Protein AF-A0A9D8F463-F1 (afdb_monomer)

Solvent-accessible surface area (backbone atoms only — not comparable to full-atom values): 15194 Å² total; per-residue (Å²): 138,81,82,79,79,76,77,74,50,69,65,60,55,49,52,53,49,49,67,51,46,53,58,54,49,51,51,51,51,52,53,53,54,51,53,50,53,50,53,50,51,52,48,52,52,50,50,52,51,50,32,52,51,50,45,52,51,53,54,53,51,53,51,50,53,53,49,61,57,68,55,59,48,21,64,39,65,73,70,62,41,38,66,63,49,36,52,42,49,50,54,43,55,75,69,44,93,60,51,70,33,58,65,48,46,34,37,37,35,60,46,90,90,64,86,73,66,56,69,88,72,65,89,61,87,72,59,50,62,60,86,44,54,43,41,28,36,59,36,76,94,74,42,37,72,41,86,44,82,82,53,80,88,46,52,66,51,47,58,52,50,23,64,46,72,70,66,78,79,70,86,81,73,90,73,88,84,74,97,71,88,79,85,67,85,71,72,56,66,46,71,53,99,46,100,43,37,38,33,30,68,13,50,28,81,44,83,58,96,56,102,64,82,63,48,54,36,64,62,33,33,32,36,42,30,45,30,69,63,45,44,52,70,45,53,51,43,54,47,44,48,60,51,74,64,56,65,87,69,74,76,72,81,88,86,131

Radius of gyration: 32.73 Å; Cα contacts (8 Å, |Δi|>4): 264; chains: 1; bounding box: 84×50×105 Å

pLDDT: mean 71.08, std 16.21, range [32.19, 92.94]

Foldseek 3Di:
DDDPPPPCDVVNVVVVVVVVVVVVVVVVVVVVVVVVVVVVVVVVVVLVVVLVVVLVVVLVVLVLVLCVLQADAPVCVVVVVLVVNLVSLVVCCVPRPCNQQWPWKKWKFFDPPFDQDFLVDDPDQPFAPLVRIWMWTQDNVVSHTDTDDDDPVCPVVSVVQSSCQRPDPPPPDDPPDDPDDPPDPQQPFDCPPPVFKTKGFRWYWADDPDPDDTGIGGRTIMITGTDPCCCVVPSVVVSCCVSPVPPVPPPPDDDD

Mean predicted aligned error: 14.47 Å

Sequence (256 aa):
MTLGKRRVSAVTILVGLVMLLVPALAWMQYQWLGQLSTAERERMQRTLRTAAAQFATEFDSELSRTLVSLQIDGQMLRDQNWTGYAQRYSAWANSASEPRLVRDVWVVDTLPGTTLPDLAHVERPAAIPVDRLRLRRWNAPAMAFEDAAWPEDLLQLRGSLAGRFIGFQVDAGRRQGDRASSVRETSMTIATGDDTTMVSPVTLFEPESHPGPPKITVLGYTLVRLDPAVMRDTILAALSLRHFHGDDTESAYRVA

Structure (mmCIF, N/CA/C/O backbone):
data_AF-A0A9D8F463-F1
#
_entry.id   AF-A0A9D8F463-F1
#
loop_
_atom_site.group_PDB
_atom_site.id
_atom_site.type_symbol
_atom_site.label_atom_id
_atom_site.label_alt_id
_atom_site.label_comp_id
_atom_site.label_asym_id
_atom_site.label_entity_id
_atom_site.label_seq_id
_atom_site.pdbx_PDB_ins_code
_atom_site.Cartn_x
_atom_site.Cartn_y
_atom_site.Cartn_z
_atom_site.occupancy
_atom_site.B_iso_or_equiv
_atom_site.auth_seq_id
_atom_site.auth_comp_id
_atom_site.auth_asym_id
_atom_site.auth_atom_id
_atom_site.pdbx_PDB_model_num
ATOM 1 N N . MET A 1 1 ? -53.182 31.889 81.274 1.00 38.78 1 MET A N 1
ATOM 2 C CA . MET A 1 1 ? -53.120 31.180 79.976 1.00 38.78 1 MET A CA 1
ATOM 3 C C . MET A 1 1 ? -51.884 30.297 79.968 1.00 38.78 1 MET A C 1
ATOM 5 O O . MET A 1 1 ? -50.793 30.759 79.668 1.00 38.78 1 MET A O 1
ATOM 9 N N . THR A 1 2 ? -52.031 29.054 80.415 1.00 38.47 2 THR A N 1
ATOM 10 C CA . THR A 1 2 ? -50.955 28.060 80.438 1.00 38.47 2 THR A CA 1
ATOM 11 C C . THR A 1 2 ? -50.857 27.431 79.050 1.00 38.47 2 THR A C 1
ATOM 13 O O . THR A 1 2 ? -51.779 26.754 78.600 1.00 38.47 2 THR A O 1
ATOM 16 N N . LEU A 1 3 ? -49.764 27.697 78.329 1.00 48.34 3 LEU A N 1
ATOM 17 C CA . LEU A 1 3 ? -49.492 27.030 77.057 1.00 48.34 3 LEU A CA 1
ATOM 18 C C . LEU A 1 3 ? -49.329 25.527 77.321 1.00 48.34 3 LEU A C 1
ATOM 20 O O . LEU A 1 3 ? -48.349 25.087 77.924 1.00 48.34 3 LEU A O 1
ATOM 24 N N . GLY A 1 4 ? -50.314 24.743 76.880 1.00 44.25 4 GLY A N 1
ATOM 25 C CA . GLY A 1 4 ? -50.289 23.289 76.928 1.00 44.25 4 GLY A CA 1
ATOM 26 C C . GLY A 1 4 ? -49.104 22.762 76.130 1.00 44.25 4 GLY A C 1
ATOM 27 O O . GLY A 1 4 ? -49.089 22.818 74.901 1.00 44.25 4 GLY A O 1
ATOM 28 N N . LYS A 1 5 ? -48.097 22.246 76.839 1.00 52.28 5 LYS A N 1
ATOM 29 C CA . LYS A 1 5 ? -46.936 21.562 76.267 1.00 52.28 5 LYS A CA 1
ATOM 30 C C . LYS A 1 5 ? -47.440 20.262 75.636 1.00 52.28 5 LYS A C 1
ATOM 32 O O . LYS A 1 5 ? -47.529 19.229 76.297 1.00 52.28 5 LYS A O 1
ATOM 37 N N . ARG A 1 6 ? -47.864 20.342 74.370 1.00 54.41 6 ARG A N 1
ATOM 38 C CA . ARG A 1 6 ? -48.286 19.205 73.547 1.00 54.41 6 ARG A CA 1
ATOM 39 C C . ARG A 1 6 ? -47.102 18.237 73.538 1.00 54.41 6 ARG A C 1
ATOM 41 O O . ARG A 1 6 ? -46.081 18.527 72.921 1.00 54.41 6 ARG A O 1
ATOM 48 N N . ARG A 1 7 ? -47.182 17.151 74.313 1.00 50.75 7 ARG A N 1
ATOM 49 C CA . ARG A 1 7 ? -46.154 16.106 74.335 1.00 50.75 7 ARG A CA 1
ATOM 50 C C . ARG A 1 7 ? -46.219 15.412 72.983 1.00 50.75 7 ARG A C 1
ATOM 52 O O . ARG A 1 7 ? -46.998 14.484 72.797 1.00 50.75 7 ARG A O 1
ATOM 59 N N . VAL A 1 8 ? -45.483 15.947 72.014 1.00 57.09 8 VAL A N 1
ATOM 60 C CA . VAL A 1 8 ? -45.299 15.306 70.716 1.00 57.09 8 VAL A CA 1
ATOM 61 C C . VAL A 1 8 ? -44.671 13.953 71.022 1.00 57.09 8 VAL A C 1
ATOM 63 O O . VAL A 1 8 ? -43.592 13.887 71.611 1.00 57.09 8 VAL A O 1
ATOM 66 N N . SER A 1 9 ? -45.412 12.880 70.752 1.00 62.22 9 SER A N 1
ATOM 67 C CA . SER A 1 9 ? -44.961 11.526 71.053 1.00 62.22 9 SER A CA 1
ATOM 68 C C . SER A 1 9 ? -43.685 11.261 70.260 1.00 62.22 9 SER A C 1
ATOM 70 O O . SER A 1 9 ? -43.606 11.610 69.082 1.00 62.22 9 SER A O 1
ATOM 72 N N . ALA A 1 10 ? -42.682 10.648 70.890 1.00 65.25 10 ALA A N 1
ATOM 73 C CA . ALA A 1 10 ? -41.424 10.288 70.234 1.00 65.25 10 ALA A CA 1
ATOM 74 C C . ALA A 1 10 ? -41.664 9.482 68.943 1.00 65.25 10 ALA A C 1
ATOM 76 O O . ALA A 1 10 ? -40.918 9.616 67.979 1.00 65.25 10 ALA A O 1
ATOM 77 N N . VAL A 1 11 ? -42.771 8.734 68.891 1.00 69.75 11 VAL A N 1
ATOM 78 C CA . VAL A 1 11 ? -43.242 8.009 67.705 1.00 69.75 11 VAL A CA 1
ATOM 79 C C . VAL A 1 11 ? -43.597 8.955 66.554 1.00 69.75 11 VAL A C 1
ATOM 81 O O . VAL A 1 11 ? -43.256 8.678 65.414 1.00 69.75 11 VAL A O 1
ATOM 84 N N . THR A 1 12 ? -44.237 10.096 66.819 1.00 75.19 12 THR A N 1
ATOM 85 C CA . THR A 1 12 ? -44.609 11.068 65.776 1.00 75.19 12 THR A CA 1
ATOM 86 C C . THR A 1 12 ? -43.383 11.789 65.213 1.00 75.19 12 THR A C 1
ATOM 88 O O . THR A 1 12 ? -43.328 12.062 64.018 1.00 75.19 12 THR A O 1
ATOM 91 N N . ILE A 1 13 ? -42.379 12.045 66.059 1.00 77.56 13 ILE A N 1
ATOM 92 C CA . ILE A 1 13 ? -41.079 12.593 65.637 1.00 77.56 13 ILE A CA 1
ATOM 93 C C . ILE A 1 13 ? -40.315 11.557 64.807 1.00 77.56 13 ILE A C 1
ATOM 95 O O . ILE A 1 13 ? -39.780 11.899 63.758 1.00 77.56 13 ILE A O 1
ATOM 99 N N . LEU A 1 14 ? -40.317 10.290 65.233 1.00 72.19 14 LEU A N 1
ATOM 100 C CA . LEU A 1 14 ? -39.688 9.187 64.508 1.00 72.19 14 LEU A CA 1
ATOM 101 C C . LEU A 1 14 ? -40.325 8.988 63.128 1.00 72.19 14 LEU A C 1
ATOM 103 O O . LEU A 1 14 ? -39.610 8.890 62.139 1.00 72.19 14 LEU A O 1
ATOM 107 N N . VAL A 1 15 ? -41.658 8.981 63.045 1.00 79.19 15 VAL A N 1
ATOM 108 C CA . VAL A 1 15 ? -42.383 8.854 61.773 1.00 79.19 15 VAL A CA 1
ATOM 109 C C . VAL A 1 15 ? -42.079 10.039 60.861 1.00 79.19 15 VAL A C 1
ATOM 111 O O . VAL A 1 15 ? -41.769 9.825 59.695 1.00 79.19 15 VAL A O 1
ATOM 114 N N . GLY A 1 16 ? -42.090 11.270 61.382 1.00 80.25 16 GLY A N 1
ATOM 115 C CA . GLY A 1 16 ? -41.714 12.453 60.604 1.00 80.25 16 GLY A CA 1
ATOM 116 C C . GLY A 1 16 ? -40.267 12.401 60.104 1.00 80.25 16 GLY A C 1
ATOM 117 O O . GLY A 1 16 ? -40.003 12.727 58.949 1.00 80.25 16 GLY A O 1
ATOM 118 N N . LEU A 1 17 ? -39.340 11.926 60.942 1.00 73.75 17 LEU A N 1
ATOM 119 C CA . LEU A 1 17 ? -37.935 11.751 60.581 1.00 73.75 17 LEU A CA 1
ATOM 120 C C . LEU A 1 17 ? -37.766 10.687 59.493 1.00 73.75 17 LEU A C 1
ATOM 122 O O . LEU A 1 17 ? -37.088 10.942 58.507 1.00 73.75 17 LEU A O 1
ATOM 126 N N . VAL A 1 18 ? -38.410 9.526 59.631 1.00 77.44 18 VAL A N 1
ATOM 127 C CA . VAL A 1 18 ? -38.374 8.445 58.631 1.00 77.44 18 VAL A CA 1
ATOM 128 C C . VAL A 1 18 ? -38.995 8.902 57.311 1.00 77.44 18 VAL A C 1
ATOM 130 O O . VAL A 1 18 ? -38.431 8.657 56.248 1.00 77.44 18 VAL A O 1
ATOM 133 N N . MET A 1 19 ? -40.116 9.622 57.370 1.00 82.44 19 MET A N 1
ATOM 134 C CA . MET A 1 19 ? -40.815 10.140 56.192 1.00 82.44 19 MET A CA 1
ATOM 135 C C . MET A 1 19 ? -40.003 11.211 55.449 1.00 82.44 19 MET A C 1
ATOM 137 O O . MET A 1 19 ? -40.186 11.382 54.248 1.00 82.44 19 MET A O 1
ATOM 141 N N . LEU A 1 20 ? -39.072 11.882 56.135 1.00 83.25 20 LEU A N 1
ATOM 142 C CA . LEU A 1 20 ? -38.069 12.763 55.531 1.00 83.25 20 LEU A CA 1
ATOM 143 C C . LEU A 1 20 ? -36.848 11.980 55.009 1.00 83.25 20 LEU A C 1
ATOM 145 O O . LEU A 1 20 ? -36.314 12.287 53.944 1.00 83.25 20 LEU A O 1
ATOM 149 N N . LEU A 1 21 ? -36.406 10.960 55.750 1.00 79.69 21 LEU A N 1
ATOM 150 C CA . LEU A 1 21 ? -35.193 10.198 55.453 1.00 79.69 21 LEU A CA 1
ATOM 151 C C . LEU A 1 21 ? -35.335 9.350 54.182 1.00 79.69 21 LEU A C 1
ATOM 153 O O . LEU A 1 21 ? -34.403 9.275 53.388 1.00 79.69 21 LEU A O 1
ATOM 157 N N . VAL A 1 22 ? -36.506 8.745 53.965 1.00 84.25 22 VAL A N 1
ATOM 158 C CA . VAL A 1 22 ? -36.793 7.905 52.790 1.00 84.25 22 VAL A CA 1
ATOM 159 C C . VAL A 1 22 ? -36.635 8.670 51.463 1.00 84.25 22 VAL A C 1
ATOM 161 O O . VAL A 1 22 ? -35.858 8.218 50.622 1.00 84.25 22 VAL A O 1
ATOM 164 N N . PRO A 1 23 ? -37.295 9.824 51.238 1.00 84.88 23 PRO A N 1
ATOM 165 C CA . PRO A 1 23 ? -37.119 10.584 50.002 1.00 84.88 23 PRO A CA 1
ATOM 166 C C . PRO A 1 23 ? -35.715 11.185 49.863 1.00 84.88 23 PRO A C 1
ATOM 168 O O . PRO A 1 23 ? -35.212 11.271 48.745 1.00 84.88 23 PRO A O 1
ATOM 171 N N . ALA A 1 24 ? -35.045 11.540 50.967 1.00 79.00 24 ALA A N 1
ATOM 172 C CA . ALA A 1 24 ? -33.649 11.981 50.927 1.00 79.00 24 ALA A CA 1
ATOM 173 C C . ALA A 1 24 ? -32.708 10.862 50.440 1.00 79.00 24 ALA A C 1
ATOM 175 O O . ALA A 1 24 ? -31.852 11.101 49.585 1.00 79.00 24 ALA A O 1
ATOM 176 N N . LEU A 1 25 ? -32.909 9.627 50.919 1.00 77.19 25 LEU A N 1
ATOM 177 C CA . LEU A 1 25 ? -32.186 8.455 50.421 1.00 77.19 25 LEU A CA 1
ATOM 178 C C . LEU A 1 25 ? -32.505 8.170 48.952 1.00 77.19 25 LEU A C 1
ATOM 180 O O . LEU A 1 25 ? -31.583 7.937 48.175 1.00 77.19 25 LEU A O 1
ATOM 184 N N . ALA A 1 26 ? -33.778 8.214 48.556 1.00 78.94 26 ALA A N 1
ATOM 185 C CA . ALA A 1 26 ? -34.186 7.980 47.171 1.00 78.94 26 ALA A CA 1
ATOM 186 C C . ALA A 1 26 ? -33.559 9.003 46.208 1.00 78.94 26 ALA A C 1
ATOM 188 O O . ALA A 1 26 ? -33.090 8.641 45.130 1.00 78.94 26 ALA A O 1
ATOM 189 N N . TRP A 1 27 ? -33.483 10.273 46.617 1.00 80.81 27 TRP A N 1
ATOM 190 C CA . TRP A 1 27 ? -32.826 11.328 45.846 1.00 80.81 27 TRP A CA 1
ATOM 191 C C . TRP A 1 27 ? -31.322 11.087 45.693 1.00 80.81 27 TRP A C 1
ATOM 193 O O . TRP A 1 27 ? -30.775 11.223 44.596 1.00 80.81 27 TRP A O 1
ATOM 203 N N . MET A 1 28 ? -30.651 10.693 46.780 1.00 72.94 28 MET A N 1
ATOM 204 C CA . MET A 1 28 ? -29.231 10.352 46.743 1.00 72.94 28 MET A CA 1
ATOM 205 C C . MET A 1 28 ? -28.992 9.146 45.828 1.00 72.94 28 MET A C 1
ATOM 207 O O . MET A 1 28 ? -28.142 9.210 44.947 1.00 72.94 28 MET A O 1
ATOM 211 N N . GLN A 1 29 ? -29.796 8.090 45.952 1.00 74.31 29 GLN A N 1
ATOM 212 C CA . GLN A 1 29 ? -29.717 6.922 45.073 1.00 74.31 29 GLN A CA 1
ATOM 213 C C . GLN A 1 29 ? -29.926 7.293 43.595 1.00 74.31 29 GLN A C 1
ATOM 215 O O . GLN A 1 29 ? -29.182 6.814 42.743 1.00 74.31 29 GLN A O 1
ATOM 220 N N . TYR A 1 30 ? -30.867 8.190 43.286 1.00 76.00 30 TYR A N 1
ATOM 221 C CA . TYR A 1 30 ? -31.134 8.647 41.917 1.00 76.00 30 TYR A CA 1
ATOM 222 C C . TYR A 1 30 ? -29.953 9.420 41.303 1.00 76.00 30 TYR A C 1
ATOM 224 O O . TYR A 1 30 ? -29.576 9.177 40.156 1.00 76.00 30 TYR A O 1
ATOM 232 N N . GLN A 1 31 ? -29.325 10.312 42.075 1.00 73.56 31 GLN A N 1
ATOM 233 C CA . GLN A 1 31 ? -28.135 11.058 41.642 1.00 73.56 31 GLN A CA 1
ATOM 234 C C . GLN A 1 31 ? -26.930 10.136 41.416 1.00 73.56 31 GLN A C 1
ATOM 236 O O . GLN A 1 31 ? -26.243 10.260 40.402 1.00 73.56 31 GLN A O 1
ATOM 241 N N . TRP A 1 32 ? -26.704 9.178 42.319 1.00 66.38 32 TRP A N 1
ATOM 242 C CA . TRP A 1 32 ? -25.611 8.210 42.200 1.00 66.38 32 TRP A CA 1
ATOM 243 C C . TRP A 1 32 ? -25.794 7.272 41.000 1.00 66.38 32 TRP A C 1
ATOM 245 O O . TRP A 1 32 ? -24.836 7.022 40.272 1.00 66.38 32 TRP A O 1
ATOM 255 N N . LEU A 1 33 ? -27.021 6.810 40.734 1.00 69.75 33 LEU A N 1
ATOM 256 C CA . LEU A 1 33 ? -27.317 5.950 39.583 1.00 69.75 33 LEU A CA 1
ATOM 257 C C . LEU A 1 33 ? -27.150 6.696 38.247 1.00 69.75 33 LEU A C 1
ATOM 259 O O . LEU A 1 33 ? -26.631 6.137 37.280 1.00 69.75 33 LEU A O 1
ATOM 263 N N . GLY A 1 34 ? -27.536 7.976 38.206 1.00 70.81 34 GLY A N 1
ATOM 264 C CA . GLY A 1 34 ? -27.329 8.842 37.044 1.00 70.81 34 GLY A CA 1
ATOM 265 C C . GLY A 1 34 ? -25.848 9.088 36.746 1.00 70.81 34 GLY A C 1
ATOM 266 O O . GLY A 1 34 ? -25.415 8.889 35.611 1.00 70.81 34 GLY A O 1
ATOM 267 N N . GLN A 1 35 ? -25.063 9.451 37.767 1.00 66.50 35 GLN A N 1
ATOM 268 C CA . GLN A 1 35 ? -23.621 9.701 37.637 1.00 66.50 35 GLN A CA 1
ATOM 269 C C . GLN A 1 35 ? -22.842 8.437 37.248 1.00 66.50 35 GLN A C 1
ATOM 271 O O . GLN A 1 35 ? -21.942 8.501 36.406 1.00 66.50 35 GLN A O 1
ATOM 276 N N . LEU A 1 36 ? -23.222 7.278 37.798 1.00 69.19 36 LEU A 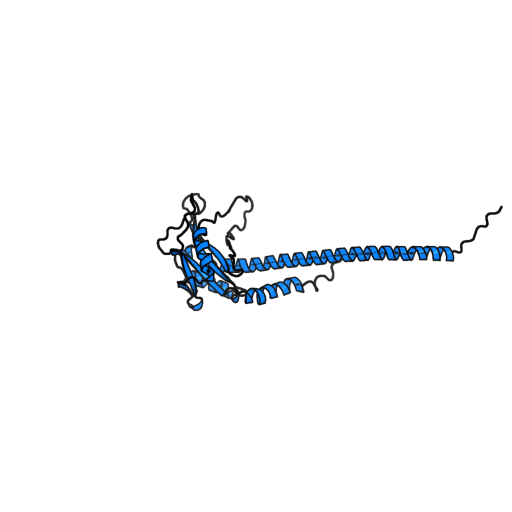N 1
ATOM 277 C CA . LEU A 1 36 ? -22.628 5.991 37.439 1.00 69.19 36 LEU A CA 1
ATOM 278 C C . LEU A 1 36 ? -22.942 5.618 35.983 1.00 69.19 36 LEU A C 1
ATOM 280 O O . LEU A 1 36 ? -22.046 5.207 35.254 1.00 69.19 36 LEU A O 1
ATOM 284 N N . SER A 1 37 ? -24.178 5.836 35.516 1.00 60.12 37 SER A N 1
ATOM 285 C CA . SER A 1 37 ? -24.536 5.568 34.118 1.00 60.12 37 SER A CA 1
ATOM 286 C C . SER A 1 37 ? -23.786 6.464 33.130 1.00 60.12 37 SER A C 1
ATOM 288 O O . SER A 1 37 ? -23.459 5.998 32.038 1.00 60.12 37 SER A O 1
ATOM 290 N N . THR A 1 38 ? -23.545 7.736 33.458 1.00 65.19 38 THR A N 1
ATOM 291 C CA . THR A 1 38 ? -22.779 8.637 32.583 1.00 65.19 38 THR A CA 1
ATOM 292 C C . THR A 1 38 ? -21.298 8.287 32.576 1.00 65.19 38 THR A C 1
ATOM 294 O O . THR A 1 38 ? -20.707 8.219 31.501 1.00 65.19 38 THR A O 1
ATOM 297 N N . ALA A 1 39 ? -20.717 7.986 33.742 1.00 66.38 39 ALA A N 1
ATOM 298 C CA . ALA A 1 39 ? -19.317 7.585 33.854 1.00 66.38 39 ALA A CA 1
ATOM 299 C C . ALA A 1 39 ? -19.044 6.257 33.133 1.00 66.38 39 ALA A C 1
ATOM 301 O O . ALA A 1 39 ? -18.045 6.138 32.427 1.00 66.38 39 ALA A O 1
ATOM 302 N N . GLU A 1 40 ? -19.957 5.289 33.236 1.00 69.00 40 GLU A N 1
ATOM 303 C CA . GLU A 1 40 ? -19.823 3.995 32.566 1.00 69.00 40 GLU A CA 1
ATOM 304 C C . GLU A 1 40 ? -19.984 4.123 31.045 1.00 69.00 40 GLU A C 1
ATOM 306 O O . GLU A 1 40 ? -19.210 3.547 30.284 1.00 69.00 40 GLU A O 1
ATOM 311 N N . ARG A 1 41 ? -20.924 4.957 30.573 1.00 67.81 41 ARG A N 1
ATOM 312 C CA . ARG A 1 41 ? -21.047 5.275 29.139 1.00 67.81 41 ARG A CA 1
ATOM 313 C C . ARG A 1 41 ? -19.800 5.964 28.600 1.00 67.81 41 ARG A C 1
ATOM 315 O O . ARG A 1 41 ? -19.329 5.601 27.525 1.00 67.81 41 ARG A O 1
ATOM 322 N N . GLU A 1 42 ? -19.259 6.943 29.322 1.00 74.62 42 GLU A N 1
ATOM 323 C CA . GLU A 1 42 ? -18.010 7.599 28.933 1.00 74.62 42 GLU A CA 1
ATOM 324 C C . GLU A 1 42 ? -16.834 6.623 28.926 1.00 74.62 42 GLU A C 1
ATOM 326 O O . GLU A 1 42 ? -16.018 6.668 28.005 1.00 74.62 42 GLU A O 1
ATOM 331 N N . ARG A 1 43 ? -16.754 5.720 29.910 1.00 69.56 43 ARG A N 1
ATOM 332 C CA . ARG A 1 43 ? -15.732 4.672 29.970 1.00 69.56 43 ARG A CA 1
ATOM 333 C C . ARG A 1 43 ? -15.839 3.735 28.772 1.00 69.56 43 ARG A C 1
ATOM 335 O O . ARG A 1 43 ? -14.853 3.599 28.059 1.00 69.56 43 ARG A O 1
ATOM 342 N N . MET A 1 44 ? -17.025 3.192 28.483 1.00 71.94 44 MET A N 1
ATOM 343 C CA . MET A 1 44 ? -17.258 2.355 27.298 1.00 71.94 44 MET A CA 1
ATOM 344 C C . MET A 1 44 ? -16.884 3.085 26.006 1.00 71.94 44 MET A C 1
ATOM 346 O O . MET A 1 44 ? -16.188 2.533 25.162 1.00 71.94 44 MET A O 1
ATOM 350 N N . GLN A 1 45 ? -17.292 4.348 25.849 1.00 73.56 45 GLN A N 1
ATOM 351 C CA . GLN A 1 45 ? -16.944 5.133 24.662 1.00 73.56 45 GLN A CA 1
ATOM 352 C C . GLN A 1 45 ? -15.436 5.358 24.530 1.00 73.56 45 GLN A C 1
ATOM 354 O O . GLN A 1 45 ? -14.908 5.297 23.420 1.00 73.56 45 GLN A O 1
ATOM 359 N N . ARG A 1 46 ? -14.736 5.634 25.636 1.00 74.75 46 ARG A N 1
ATOM 360 C CA . ARG A 1 46 ? -13.275 5.791 25.639 1.00 74.75 46 ARG A CA 1
ATOM 361 C C . ARG A 1 46 ? -12.589 4.475 25.296 1.00 74.75 46 ARG A C 1
ATOM 363 O O . ARG A 1 46 ? -11.714 4.487 24.441 1.00 74.75 46 ARG A O 1
ATOM 370 N N . THR A 1 47 ? -13.019 3.364 25.887 1.00 75.56 47 THR A N 1
ATOM 371 C CA . THR A 1 47 ? -12.507 2.024 25.576 1.00 75.56 47 THR A CA 1
ATOM 372 C C . THR A 1 47 ? -12.700 1.688 24.099 1.00 75.56 47 THR A C 1
ATOM 374 O O . THR A 1 47 ? -11.726 1.382 23.420 1.00 75.56 47 THR A O 1
ATOM 377 N N . LEU A 1 48 ? -13.909 1.870 23.555 1.00 77.00 48 LEU A N 1
ATOM 378 C CA . LEU A 1 48 ? -14.192 1.624 22.136 1.00 77.00 48 LEU A CA 1
ATOM 379 C C . LEU A 1 48 ? -13.350 2.501 21.203 1.00 77.00 48 LEU A C 1
ATOM 381 O O . LEU A 1 48 ? -12.854 2.019 20.189 1.00 77.00 48 LEU A O 1
ATOM 385 N N . ARG A 1 49 ? -13.170 3.788 21.531 1.00 72.69 49 ARG A N 1
ATOM 386 C CA . ARG A 1 49 ? -12.311 4.688 20.743 1.00 72.69 49 ARG A CA 1
ATOM 387 C C . ARG A 1 49 ? -10.850 4.252 20.782 1.00 72.69 49 ARG A C 1
ATOM 389 O O . ARG A 1 49 ? -10.193 4.287 19.747 1.00 72.69 49 ARG A O 1
ATOM 396 N N . THR A 1 50 ? -10.357 3.846 21.948 1.00 75.12 50 THR A N 1
ATOM 397 C CA . THR A 1 50 ? -8.989 3.341 22.110 1.00 75.12 50 THR A CA 1
ATOM 398 C C . THR A 1 50 ? -8.789 2.053 21.317 1.00 75.12 50 THR A C 1
ATOM 400 O O . THR A 1 50 ? -7.845 1.982 20.536 1.00 75.12 50 THR A O 1
ATOM 403 N N . ALA A 1 51 ? -9.703 1.088 21.437 1.00 72.31 51 ALA A N 1
ATOM 404 C CA . ALA A 1 51 ? -9.672 -0.160 20.678 1.00 72.31 51 ALA A CA 1
ATOM 405 C C . ALA A 1 51 ? -9.709 0.093 19.162 1.00 72.31 51 ALA A C 1
ATOM 407 O O . ALA A 1 51 ? -8.902 -0.456 18.419 1.00 72.31 51 ALA A O 1
ATOM 408 N N . ALA A 1 52 ? -10.572 1.000 18.692 1.00 70.56 52 ALA A N 1
ATOM 409 C CA . ALA A 1 52 ? -10.634 1.374 17.279 1.00 70.56 52 ALA A CA 1
ATOM 410 C C . ALA A 1 52 ? -9.341 2.048 16.777 1.00 70.56 52 ALA A C 1
ATOM 412 O O . ALA A 1 52 ? -8.904 1.790 15.655 1.00 70.56 52 ALA A O 1
ATOM 413 N N . ALA A 1 53 ? -8.710 2.897 17.593 1.00 70.88 53 ALA A N 1
ATOM 414 C CA . ALA A 1 53 ? -7.444 3.539 17.240 1.00 70.88 53 ALA A CA 1
ATOM 415 C C . ALA A 1 53 ? -6.280 2.533 17.189 1.00 70.88 53 ALA A C 1
ATOM 417 O O . ALA A 1 53 ? -5.460 2.584 16.270 1.00 70.88 53 ALA A O 1
ATOM 418 N N . GLN A 1 54 ? -6.223 1.603 18.146 1.00 72.19 54 GLN A N 1
ATOM 419 C CA . GLN A 1 54 ? -5.230 0.526 18.168 1.00 72.19 54 GLN A CA 1
ATOM 420 C C . GLN A 1 54 ? -5.408 -0.413 16.973 1.00 72.19 54 GLN A C 1
ATOM 422 O O . GLN A 1 54 ? -4.438 -0.680 16.269 1.00 72.19 54 GLN A O 1
ATOM 427 N N . PHE A 1 55 ? -6.650 -0.804 16.681 1.00 73.38 55 PHE A N 1
ATOM 428 C CA . PHE A 1 55 ? -7.017 -1.558 15.485 1.00 73.38 55 PHE A CA 1
ATOM 429 C C . PHE A 1 55 ? -6.498 -0.893 14.203 1.00 73.38 55 PHE A C 1
ATOM 431 O O . PHE A 1 55 ? -5.821 -1.536 13.403 1.00 73.38 55 PHE A O 1
ATOM 438 N N . ALA A 1 56 ? -6.772 0.405 14.021 1.00 66.75 56 ALA A N 1
ATOM 439 C CA . ALA A 1 56 ? -6.345 1.140 12.831 1.00 66.75 56 ALA A CA 1
ATOM 440 C C . ALA A 1 56 ? -4.815 1.209 12.711 1.00 66.75 56 ALA A C 1
ATOM 442 O O . ALA A 1 56 ? -4.276 1.085 11.616 1.00 66.75 56 ALA A O 1
ATOM 443 N N . THR A 1 57 ? -4.123 1.366 13.840 1.00 72.56 57 THR A N 1
ATOM 444 C CA . THR A 1 57 ? -2.656 1.445 13.887 1.00 72.56 57 THR A CA 1
ATOM 445 C C . THR A 1 57 ? -2.006 0.103 13.551 1.00 72.56 57 THR A C 1
ATOM 447 O O . THR A 1 57 ? -1.048 0.058 12.783 1.00 72.56 57 THR A O 1
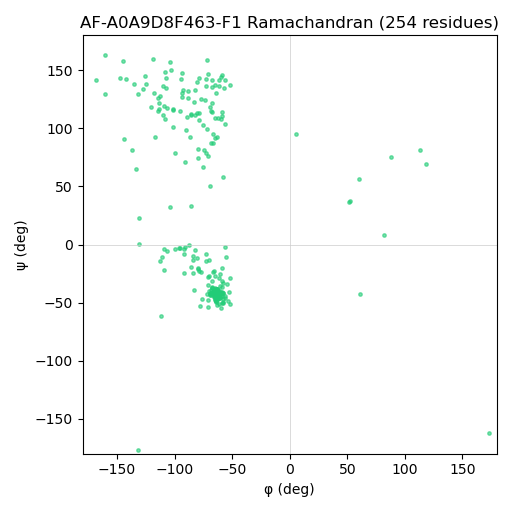ATOM 450 N N . GLU A 1 58 ? -2.522 -1.002 14.098 1.00 74.94 58 GLU A N 1
ATOM 451 C CA . GLU A 1 58 ? -2.002 -2.346 13.815 1.00 74.94 58 GLU A CA 1
ATOM 452 C C . GLU A 1 58 ? -2.218 -2.707 12.341 1.00 74.94 58 GLU A C 1
ATOM 454 O O . GLU A 1 58 ? -1.266 -3.116 11.674 1.00 74.94 58 GLU A O 1
ATOM 459 N N . PHE A 1 59 ? -3.415 -2.438 11.808 1.00 72.94 59 PHE A N 1
ATOM 460 C CA . PHE A 1 59 ? -3.731 -2.636 10.393 1.00 72.94 59 PHE A CA 1
ATOM 461 C C . PHE A 1 59 ? -2.800 -1.844 9.462 1.00 72.94 59 PHE A C 1
ATOM 463 O O . PHE A 1 59 ? -2.212 -2.410 8.539 1.00 72.94 59 PHE A O 1
ATOM 470 N N . ASP A 1 60 ? -2.616 -0.547 9.725 1.00 69.19 60 ASP A N 1
ATOM 471 C CA . ASP A 1 60 ? -1.739 0.314 8.924 1.00 69.19 60 ASP A CA 1
ATOM 472 C C . ASP A 1 60 ? -0.273 -0.147 8.981 1.00 69.19 60 ASP A C 1
ATOM 474 O O . ASP A 1 60 ? 0.426 -0.171 7.965 1.00 69.19 60 ASP A O 1
ATOM 478 N N . SER A 1 61 ? 0.184 -0.606 10.151 1.00 72.81 61 SER A N 1
ATOM 479 C CA . SER A 1 61 ? 1.541 -1.133 10.325 1.00 72.81 61 SER A CA 1
ATOM 480 C C . SER A 1 61 ? 1.777 -2.445 9.566 1.00 72.81 61 SER A C 1
ATOM 482 O O . SER A 1 61 ? 2.857 -2.648 9.001 1.00 72.81 61 SER A O 1
ATOM 484 N N . GLU A 1 62 ? 0.773 -3.326 9.512 1.00 76.19 62 GLU A N 1
ATOM 485 C CA . GLU A 1 62 ? 0.843 -4.602 8.796 1.00 76.19 62 GLU A CA 1
ATOM 486 C C . GLU A 1 62 ? 0.879 -4.381 7.278 1.00 76.19 62 GLU A C 1
ATOM 488 O O . GLU A 1 62 ? 1.714 -4.966 6.572 1.00 76.19 62 GLU A O 1
ATOM 493 N N . LEU A 1 63 ? 0.045 -3.461 6.785 1.00 73.31 63 LEU A N 1
ATOM 494 C CA . LEU A 1 63 ? 0.053 -3.039 5.387 1.00 73.31 63 LEU A CA 1
ATOM 495 C C . LEU A 1 63 ? 1.370 -2.366 5.002 1.00 73.31 63 LEU A C 1
ATOM 497 O O . LEU A 1 63 ? 1.979 -2.736 3.997 1.00 73.31 63 LEU A O 1
ATOM 501 N N . SER A 1 64 ? 1.845 -1.428 5.822 1.00 72.50 64 SER A N 1
ATOM 502 C CA . SER A 1 64 ? 3.098 -0.709 5.581 1.00 72.50 64 SER A CA 1
ATOM 503 C C . SER A 1 64 ? 4.291 -1.660 5.530 1.00 72.50 64 SER A C 1
ATOM 505 O O . SER A 1 64 ? 5.098 -1.596 4.603 1.00 72.50 64 SER A O 1
ATOM 507 N N . ARG A 1 65 ? 4.378 -2.611 6.470 1.00 77.56 65 ARG A N 1
ATOM 508 C CA . ARG A 1 65 ? 5.434 -3.634 6.482 1.00 77.56 65 ARG A CA 1
ATOM 509 C C . ARG A 1 65 ? 5.404 -4.493 5.221 1.00 77.56 65 ARG A C 1
ATOM 511 O O . ARG A 1 65 ? 6.454 -4.735 4.621 1.00 77.56 65 ARG A O 1
ATOM 518 N N . THR A 1 66 ? 4.213 -4.939 4.824 1.00 77.50 66 THR A N 1
ATOM 519 C CA . THR A 1 66 ? 4.020 -5.720 3.598 1.00 77.50 66 THR A CA 1
ATOM 520 C C . THR A 1 66 ? 4.502 -4.920 2.393 1.00 77.50 66 THR A C 1
ATOM 522 O O . THR A 1 66 ? 5.365 -5.384 1.650 1.00 77.50 66 THR A O 1
ATOM 525 N N . LEU A 1 67 ? 4.062 -3.673 2.249 1.00 72.38 67 LEU A N 1
ATOM 526 C CA . LEU A 1 67 ? 4.443 -2.838 1.118 1.00 72.38 67 LEU A CA 1
ATOM 527 C C . LEU A 1 67 ? 5.954 -2.576 1.043 1.00 72.38 67 LEU A C 1
ATOM 529 O O . LEU A 1 67 ? 6.539 -2.732 -0.028 1.00 72.38 67 LEU A O 1
ATOM 533 N N . VAL A 1 68 ? 6.596 -2.242 2.168 1.00 76.88 68 VAL A N 1
ATOM 534 C CA . VAL A 1 68 ? 8.054 -2.024 2.240 1.00 76.88 68 VAL A CA 1
ATOM 535 C C . VAL A 1 68 ? 8.813 -3.268 1.777 1.00 76.88 68 VAL A C 1
ATOM 537 O O . VAL A 1 68 ? 9.789 -3.168 1.035 1.00 76.88 68 VAL A O 1
ATOM 540 N N . SER A 1 69 ? 8.359 -4.455 2.184 1.00 77.94 69 SER A N 1
ATOM 541 C CA . SER A 1 69 ? 9.027 -5.709 1.827 1.00 77.94 69 SER A CA 1
ATOM 542 C C . SER A 1 69 ? 8.874 -6.094 0.350 1.00 77.94 69 SER A C 1
ATOM 544 O O . SER A 1 69 ? 9.777 -6.718 -0.208 1.00 77.94 69 SER A O 1
ATOM 546 N N . LEU A 1 70 ? 7.782 -5.681 -0.303 1.00 82.69 70 LEU A N 1
ATOM 547 C CA . LEU A 1 70 ? 7.545 -5.911 -1.732 1.00 82.69 70 LEU A CA 1
ATOM 548 C C . LEU A 1 70 ? 8.042 -4.781 -2.642 1.00 82.69 70 LEU A C 1
ATOM 550 O O . LEU A 1 70 ? 8.027 -4.947 -3.865 1.00 82.69 70 LEU A O 1
ATOM 554 N N . GLN A 1 71 ? 8.483 -3.654 -2.079 1.00 80.12 71 GLN A N 1
ATOM 555 C CA . GLN A 1 71 ? 8.980 -2.521 -2.851 1.00 80.12 71 GLN A CA 1
ATOM 556 C C . GLN A 1 71 ? 10.266 -2.884 -3.606 1.00 80.12 71 GLN A C 1
ATOM 558 O O . GLN A 1 71 ? 11.196 -3.517 -3.084 1.00 80.12 71 GLN A O 1
ATOM 563 N N . ILE A 1 72 ? 10.323 -2.444 -4.862 1.00 83.25 72 ILE A N 1
ATOM 564 C CA . ILE A 1 72 ? 11.508 -2.578 -5.704 1.00 83.25 72 ILE A CA 1
ATOM 565 C C . ILE A 1 72 ? 12.408 -1.371 -5.493 1.00 83.25 72 ILE A C 1
ATOM 567 O O . ILE A 1 72 ? 11.956 -0.228 -5.530 1.00 83.25 72 ILE A O 1
ATOM 571 N N . ASP A 1 73 ? 13.691 -1.644 -5.283 1.00 81.31 73 ASP A N 1
ATOM 572 C CA . ASP A 1 73 ? 14.725 -0.616 -5.222 1.00 81.31 73 ASP A CA 1
ATOM 573 C C . ASP A 1 73 ? 15.103 -0.178 -6.645 1.00 81.31 73 ASP A C 1
ATOM 575 O O . ASP A 1 73 ? 15.178 -1.002 -7.564 1.00 81.31 73 ASP A O 1
ATOM 579 N N . GLY A 1 74 ? 15.386 1.110 -6.833 1.00 79.00 74 GLY A N 1
ATOM 580 C CA . GLY A 1 74 ? 15.867 1.640 -8.099 1.00 79.00 74 GLY A CA 1
ATOM 581 C C . GLY A 1 74 ? 17.115 0.928 -8.620 1.00 79.00 74 GLY A C 1
ATOM 582 O O . GLY A 1 74 ? 17.220 0.738 -9.828 1.00 79.00 74 GLY A O 1
ATOM 583 N N . GLN A 1 75 ? 18.024 0.472 -7.749 1.00 81.44 75 GLN A N 1
ATOM 584 C CA . GLN A 1 75 ? 19.203 -0.288 -8.196 1.00 81.44 75 GLN A CA 1
ATOM 585 C C . GLN A 1 75 ? 18.793 -1.612 -8.860 1.00 81.44 75 GLN A C 1
ATOM 587 O O . GLN A 1 75 ? 19.253 -1.937 -9.950 1.00 81.44 75 GLN A O 1
ATOM 592 N N . MET A 1 76 ? 17.844 -2.342 -8.259 1.00 84.62 76 MET A N 1
ATOM 593 C CA . MET A 1 76 ? 17.337 -3.602 -8.819 1.00 84.62 76 MET A CA 1
ATOM 594 C C . MET A 1 76 ? 16.632 -3.390 -10.158 1.00 84.62 76 MET A C 1
ATOM 596 O O . MET A 1 76 ? 16.804 -4.193 -11.073 1.00 84.62 76 MET A O 1
ATOM 600 N N . LEU A 1 77 ? 15.857 -2.308 -10.277 1.00 84.19 77 LEU A N 1
ATOM 601 C CA . LEU A 1 77 ? 15.162 -1.962 -11.514 1.00 84.19 77 LEU A CA 1
ATOM 602 C C . LEU A 1 77 ? 16.140 -1.550 -12.626 1.00 84.19 77 LEU A C 1
ATOM 604 O O . LEU A 1 77 ? 15.971 -1.967 -13.771 1.00 84.19 77 LEU A O 1
ATOM 608 N N . ARG A 1 78 ? 17.174 -0.768 -12.289 1.00 82.31 78 ARG A N 1
ATOM 609 C CA . ARG A 1 78 ? 18.229 -0.328 -13.215 1.00 82.31 78 ARG A CA 1
ATOM 610 C C . ARG A 1 78 ? 19.042 -1.507 -13.748 1.00 82.31 78 ARG A C 1
ATOM 612 O O . ARG A 1 78 ? 19.202 -1.629 -14.961 1.00 82.31 78 ARG A O 1
ATOM 619 N N . ASP A 1 79 ? 19.503 -2.374 -12.853 1.00 85.06 79 ASP A N 1
ATOM 620 C CA . ASP A 1 79 ? 20.369 -3.509 -13.192 1.00 85.06 79 ASP A CA 1
ATOM 621 C C . ASP A 1 79 ? 19.579 -4.721 -13.706 1.00 85.06 79 ASP A C 1
ATOM 623 O O . ASP A 1 79 ? 20.165 -5.727 -14.102 1.00 85.06 79 ASP A O 1
ATOM 627 N N . GLN A 1 80 ? 18.243 -4.639 -13.698 1.00 83.31 80 GLN A N 1
ATOM 628 C CA . GLN A 1 80 ? 17.335 -5.744 -14.016 1.00 83.31 80 GLN A CA 1
ATOM 629 C C . GLN A 1 80 ? 17.639 -7.009 -13.196 1.00 83.31 80 GLN A C 1
ATOM 631 O O . GLN A 1 80 ? 17.544 -8.140 -13.677 1.00 83.31 80 GLN A O 1
ATOM 636 N N . ASN A 1 81 ? 18.016 -6.814 -11.930 1.00 85.50 81 ASN A N 1
ATOM 637 C CA . ASN A 1 81 ? 18.376 -7.884 -11.009 1.00 85.50 81 ASN A CA 1
ATOM 638 C C . ASN A 1 81 ? 17.116 -8.561 -10.438 1.00 85.50 81 ASN A C 1
ATOM 640 O O . ASN A 1 81 ? 16.733 -8.356 -9.282 1.00 85.50 81 ASN A O 1
ATOM 644 N N . TRP A 1 82 ? 16.452 -9.374 -11.264 1.00 87.75 82 TRP A N 1
ATOM 645 C CA . TRP A 1 82 ? 15.228 -10.082 -10.871 1.00 87.75 82 TRP A CA 1
ATOM 646 C C . TRP A 1 82 ? 15.484 -11.194 -9.862 1.00 87.75 82 TRP A C 1
ATOM 648 O O . TRP A 1 82 ? 14.618 -11.460 -9.036 1.00 87.75 82 TRP A O 1
ATOM 658 N N . THR A 1 83 ? 16.679 -11.788 -9.852 1.00 87.44 83 THR A N 1
ATOM 659 C CA . THR A 1 83 ? 17.049 -12.813 -8.866 1.00 87.44 83 THR A CA 1
ATOM 660 C C . THR A 1 83 ? 17.116 -12.232 -7.452 1.00 87.44 83 THR A C 1
ATOM 662 O O . THR A 1 83 ? 16.627 -12.854 -6.508 1.00 87.44 83 THR A O 1
ATOM 665 N N . GLY A 1 84 ? 17.634 -11.008 -7.299 1.00 86.00 84 GLY A N 1
ATOM 666 C CA . GLY A 1 84 ? 17.621 -10.282 -6.027 1.00 86.00 84 GLY A CA 1
ATOM 667 C C . GLY A 1 84 ? 16.203 -9.984 -5.531 1.00 86.00 84 GLY A C 1
ATOM 668 O O . GLY A 1 84 ? 15.904 -10.164 -4.348 1.00 86.00 84 GLY A O 1
ATOM 669 N N . TYR A 1 85 ? 15.302 -9.598 -6.439 1.00 88.12 85 TYR A N 1
ATOM 670 C CA . TYR A 1 85 ? 13.893 -9.409 -6.092 1.00 88.12 85 TYR A CA 1
ATOM 671 C C . TYR A 1 85 ? 13.204 -10.730 -5.732 1.00 88.12 85 TYR A C 1
ATOM 673 O O . TYR A 1 85 ? 12.490 -10.792 -4.737 1.00 88.12 85 TYR A O 1
ATOM 681 N N . ALA A 1 86 ? 13.468 -11.802 -6.478 1.00 88.44 86 ALA A N 1
ATOM 682 C CA . ALA A 1 86 ? 12.940 -13.135 -6.214 1.00 88.44 86 ALA A CA 1
ATOM 683 C C . ALA A 1 86 ? 13.286 -13.615 -4.796 1.00 88.44 86 ALA A C 1
ATOM 685 O O . ALA A 1 86 ? 12.423 -14.103 -4.063 1.00 88.44 86 ALA A O 1
ATOM 686 N N . GLN A 1 87 ? 14.536 -13.407 -4.368 1.00 89.25 87 GLN A N 1
ATOM 687 C CA . GLN A 1 87 ? 14.966 -13.721 -3.008 1.00 89.25 87 GLN A CA 1
ATOM 688 C C . GLN A 1 87 ? 14.191 -12.899 -1.969 1.00 89.25 87 GLN A C 1
ATOM 690 O O . GLN A 1 87 ? 13.693 -13.463 -0.993 1.00 89.25 87 GLN A O 1
ATOM 695 N N . ARG A 1 88 ? 14.025 -11.590 -2.191 1.00 86.75 88 ARG A N 1
ATOM 696 C CA . ARG A 1 88 ? 13.243 -10.714 -1.303 1.00 86.75 88 ARG A CA 1
ATOM 697 C C . ARG A 1 88 ? 11.775 -11.140 -1.223 1.00 86.75 88 ARG A C 1
ATOM 699 O O . ARG A 1 88 ? 11.249 -11.268 -0.121 1.00 86.75 88 ARG A O 1
ATOM 706 N N . TYR A 1 89 ? 11.149 -11.423 -2.364 1.00 87.75 89 TYR A N 1
ATOM 707 C CA . TYR A 1 89 ? 9.774 -11.910 -2.439 1.00 87.75 89 TYR A CA 1
ATOM 708 C C . TYR A 1 89 ? 9.611 -13.232 -1.683 1.00 87.75 89 TYR A C 1
ATOM 710 O O . TYR A 1 89 ? 8.684 -13.371 -0.893 1.00 87.75 89 TYR A O 1
ATOM 718 N N . SER A 1 90 ? 10.544 -14.178 -1.847 1.00 88.25 90 SER A N 1
ATOM 719 C CA . SER A 1 90 ? 10.509 -15.452 -1.117 1.00 88.25 90 SER A CA 1
ATOM 720 C C . SER A 1 90 ? 10.677 -15.270 0.396 1.00 88.25 90 SER A C 1
ATOM 722 O O . SER A 1 90 ? 9.971 -15.905 1.174 1.00 88.25 90 SER A O 1
ATOM 724 N N . ALA A 1 91 ? 11.560 -14.365 0.832 1.00 88.00 91 ALA A N 1
ATOM 725 C CA . ALA A 1 91 ? 11.748 -14.061 2.247 1.00 88.00 91 ALA A CA 1
ATOM 726 C C . ALA A 1 91 ? 10.489 -13.437 2.864 1.00 88.00 91 ALA A C 1
ATOM 728 O O . ALA A 1 91 ? 10.092 -13.817 3.966 1.00 88.00 91 ALA A O 1
ATOM 729 N N . TRP A 1 92 ? 9.833 -12.527 2.140 1.00 88.62 92 TRP A N 1
ATOM 730 C CA . TRP A 1 92 ? 8.538 -11.985 2.540 1.00 88.62 92 TRP A CA 1
ATOM 731 C C . TRP A 1 92 ? 7.467 -13.079 2.587 1.00 88.62 92 TRP A C 1
ATOM 733 O O . TRP A 1 92 ? 6.853 -13.264 3.629 1.00 88.62 92 TRP A O 1
ATOM 743 N N . ALA A 1 93 ? 7.292 -13.862 1.521 1.00 87.19 93 ALA A N 1
ATOM 744 C CA . ALA A 1 93 ? 6.261 -14.899 1.453 1.00 87.19 93 ALA A CA 1
ATOM 745 C C . ALA A 1 93 ? 6.401 -15.955 2.566 1.00 87.19 93 ALA A C 1
ATOM 747 O O . ALA A 1 93 ? 5.399 -16.480 3.040 1.00 87.19 93 ALA A O 1
ATOM 748 N N . ASN A 1 94 ? 7.629 -16.231 3.017 1.00 88.00 94 ASN A N 1
ATOM 749 C CA . ASN A 1 94 ? 7.904 -17.150 4.124 1.00 88.00 94 ASN A CA 1
ATOM 750 C C . ASN A 1 94 ? 7.693 -16.540 5.520 1.00 88.00 94 ASN A C 1
ATOM 752 O O . ASN A 1 94 ? 7.597 -17.284 6.492 1.00 88.00 94 ASN A O 1
ATOM 756 N N . SER A 1 95 ? 7.693 -15.210 5.644 1.00 84.25 95 SER A N 1
ATOM 757 C CA . SER A 1 95 ? 7.608 -14.505 6.935 1.00 84.25 95 SER A CA 1
ATOM 758 C C . SER A 1 95 ? 6.309 -13.722 7.130 1.00 84.25 95 SER A C 1
ATOM 760 O O . SER A 1 95 ? 6.012 -13.309 8.250 1.00 84.25 95 SER A O 1
ATOM 762 N N . ALA A 1 96 ? 5.540 -13.507 6.063 1.00 81.94 96 ALA A N 1
ATOM 763 C CA . ALA A 1 96 ? 4.278 -12.791 6.095 1.00 81.94 96 ALA A CA 1
ATOM 764 C C . ALA A 1 96 ? 3.187 -13.628 6.766 1.00 81.94 96 ALA A C 1
ATOM 766 O O . ALA A 1 96 ? 3.032 -14.811 6.468 1.00 81.94 96 ALA A O 1
ATOM 767 N N . SER A 1 97 ? 2.402 -12.982 7.630 1.00 77.75 97 SER A N 1
ATOM 768 C CA . SER A 1 97 ? 1.237 -13.591 8.277 1.00 77.75 97 SER A CA 1
ATOM 769 C C . SER A 1 97 ? 0.218 -14.076 7.245 1.00 77.75 97 SER A C 1
ATOM 771 O O . SER A 1 97 ? -0.298 -15.179 7.367 1.00 77.75 97 SER A O 1
ATOM 773 N N . GLU A 1 98 ? -0.023 -13.273 6.202 1.00 81.50 98 GLU A N 1
ATOM 774 C CA . GLU A 1 98 ? -0.986 -13.570 5.139 1.00 81.50 98 GLU A CA 1
ATOM 775 C C . GLU A 1 98 ? -0.412 -13.236 3.749 1.00 81.50 98 GLU A C 1
ATOM 777 O O . GLU A 1 98 ? -0.719 -12.189 3.172 1.00 81.50 98 GLU A O 1
ATOM 782 N N . PRO A 1 99 ? 0.404 -14.125 3.147 1.00 84.19 99 PRO A N 1
ATOM 783 C CA . PRO A 1 99 ? 0.967 -13.901 1.811 1.00 84.19 99 PRO A CA 1
ATOM 784 C C . PRO A 1 99 ? -0.109 -13.762 0.724 1.00 84.19 99 PRO A C 1
ATOM 786 O O . PRO A 1 99 ? 0.105 -13.122 -0.302 1.00 84.19 99 PRO A O 1
ATOM 789 N N . ARG A 1 100 ? -1.293 -14.345 0.954 1.00 85.75 100 ARG A N 1
ATOM 790 C CA . ARG A 1 100 ? -2.436 -14.302 0.029 1.00 85.75 100 ARG A CA 1
ATOM 791 C C . ARG A 1 100 ? -3.073 -12.918 -0.081 1.00 85.75 100 ARG A C 1
ATOM 793 O O . ARG A 1 100 ? -3.853 -12.700 -1.000 1.00 85.75 100 ARG A O 1
ATOM 800 N N . LEU A 1 101 ? -2.743 -11.999 0.830 1.00 85.56 101 LEU A N 1
ATOM 801 C CA . LEU A 1 101 ? -3.197 -10.616 0.754 1.00 85.56 101 LEU A CA 1
ATOM 802 C C . LEU A 1 101 ? -2.707 -9.941 -0.529 1.00 85.56 101 LEU A C 1
ATOM 804 O O . LEU A 1 101 ? -3.426 -9.126 -1.097 1.00 85.56 101 LEU A O 1
ATOM 808 N N . VAL A 1 102 ? -1.499 -10.265 -0.995 1.00 86.94 102 VAL A N 1
ATOM 809 C CA . VAL A 1 102 ? -0.970 -9.705 -2.239 1.00 86.94 102 VAL A CA 1
ATOM 810 C C . VAL A 1 102 ? -1.452 -10.550 -3.407 1.00 86.94 102 VAL A C 1
ATOM 812 O O . VAL A 1 102 ? -1.017 -11.684 -3.599 1.00 86.94 102 VAL A O 1
ATOM 815 N N . ARG A 1 103 ? -2.330 -9.964 -4.218 1.00 87.56 103 ARG A N 1
ATOM 816 C CA . ARG A 1 103 ? -2.867 -10.592 -5.422 1.00 87.56 103 ARG A CA 1
ATOM 817 C C . ARG A 1 103 ? -1.863 -10.548 -6.568 1.00 87.56 103 ARG A C 1
ATOM 819 O O . ARG A 1 103 ? -1.581 -11.568 -7.185 1.00 87.56 103 ARG A O 1
ATOM 826 N N . ASP A 1 104 ? -1.362 -9.354 -6.874 1.00 88.50 104 ASP A N 1
ATOM 827 C CA . ASP A 1 104 ? -0.474 -9.110 -8.008 1.00 88.50 104 ASP A CA 1
ATOM 828 C C . ASP A 1 104 ? 0.511 -7.984 -7.680 1.00 88.50 104 ASP A C 1
ATOM 830 O O . ASP A 1 104 ? 0.153 -6.993 -7.041 1.00 88.50 104 ASP A O 1
ATOM 834 N N . VAL A 1 105 ? 1.745 -8.118 -8.167 1.00 90.00 105 VAL A N 1
ATOM 835 C CA . VAL A 1 105 ? 2.779 -7.084 -8.049 1.00 90.00 105 VAL A CA 1
ATOM 836 C C . VAL A 1 105 ? 3.218 -6.676 -9.437 1.00 90.00 105 VAL A C 1
ATOM 838 O O . VAL A 1 105 ? 3.725 -7.502 -10.198 1.00 90.00 105 VAL A O 1
ATOM 841 N N . TRP A 1 106 ? 3.021 -5.411 -9.778 1.00 90.50 106 TRP A N 1
ATOM 842 C CA . TRP A 1 106 ? 3.410 -4.845 -11.060 1.00 90.50 106 TRP A CA 1
ATOM 843 C C . TRP A 1 106 ? 4.425 -3.724 -10.881 1.00 90.50 106 TRP A C 1
ATOM 845 O O . TRP A 1 106 ? 4.561 -3.127 -9.816 1.00 90.50 106 TRP A O 1
ATOM 855 N N . VAL A 1 107 ? 5.151 -3.436 -11.950 1.00 90.19 107 VAL A N 1
ATOM 856 C CA . VAL A 1 107 ? 6.179 -2.404 -11.999 1.00 90.19 107 VAL A CA 1
ATOM 857 C C . VAL A 1 107 ? 5.949 -1.585 -13.238 1.00 90.19 107 VAL A C 1
ATOM 859 O O . VAL A 1 107 ? 5.798 -2.122 -14.331 1.00 90.19 107 VAL A O 1
ATOM 862 N N . VAL A 1 108 ? 5.921 -0.279 -13.057 1.00 88.38 108 VAL A N 1
ATOM 863 C CA . VAL A 1 108 ? 5.894 0.687 -14.138 1.00 88.38 108 VAL A CA 1
ATOM 864 C C . VAL A 1 108 ? 7.255 1.325 -14.196 1.00 88.38 108 VAL A C 1
ATOM 866 O O . VAL A 1 108 ? 7.668 2.001 -13.261 1.00 88.38 108 VAL A O 1
ATOM 869 N N . ASP A 1 109 ? 7.939 1.133 -15.302 1.00 87.38 109 ASP A N 1
ATOM 870 C CA . ASP A 1 109 ? 9.209 1.772 -15.587 1.00 87.38 109 ASP A CA 1
ATOM 871 C C . ASP A 1 109 ? 9.177 2.371 -16.994 1.00 87.38 109 AS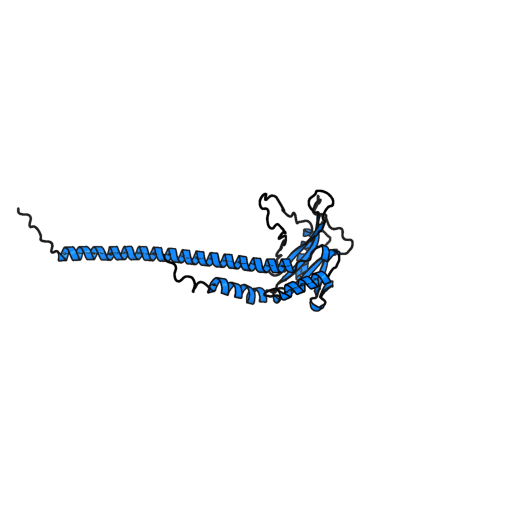P A C 1
ATOM 873 O O . ASP A 1 109 ? 8.142 2.411 -17.672 1.00 87.38 109 ASP A O 1
ATOM 877 N N . THR A 1 110 ? 10.303 2.937 -17.407 1.00 85.75 110 THR A N 1
ATOM 878 C CA . THR A 1 110 ? 10.406 3.617 -18.695 1.00 85.75 110 THR A CA 1
ATOM 879 C C . THR A 1 110 ? 11.136 2.759 -19.716 1.00 85.75 110 THR A C 1
ATOM 881 O O . THR A 1 110 ? 12.000 1.945 -19.383 1.00 85.75 110 THR A O 1
ATOM 884 N N . LEU A 1 111 ? 10.787 2.937 -20.991 1.00 84.88 111 LEU A N 1
ATOM 885 C CA . LEU A 1 111 ? 11.51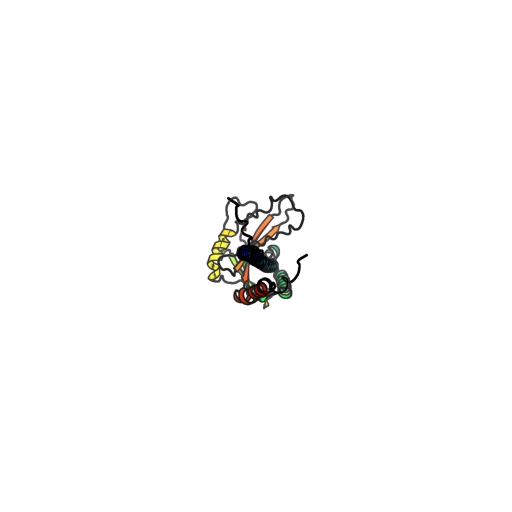5 2.316 -22.091 1.00 84.88 111 LEU A CA 1
ATOM 886 C C . LEU A 1 111 ? 12.996 2.747 -22.068 1.00 84.88 111 LEU A C 1
ATOM 888 O O . LEU A 1 111 ? 13.286 3.907 -21.744 1.00 84.88 111 LEU A O 1
ATOM 892 N N . PRO A 1 112 ? 13.931 1.863 -22.467 1.00 78.25 112 PRO A N 1
ATOM 893 C CA . PRO A 1 112 ? 15.347 2.204 -22.562 1.00 78.25 112 PRO A CA 1
ATOM 894 C C . PRO A 1 112 ? 15.573 3.475 -23.392 1.00 78.25 112 PRO A C 1
ATOM 896 O O . PRO A 1 112 ? 14.948 3.669 -24.435 1.00 78.25 112 PRO A O 1
ATOM 899 N N . GLY A 1 113 ? 16.462 4.352 -22.921 1.00 75.00 113 GLY A N 1
ATOM 900 C CA . GLY A 1 113 ? 16.756 5.632 -23.578 1.00 75.00 113 GLY A CA 1
ATOM 901 C C . GLY A 1 113 ? 15.767 6.762 -23.269 1.00 75.00 113 GLY A C 1
ATOM 902 O O . GLY A 1 113 ? 15.853 7.823 -23.883 1.00 75.00 113 GLY A O 1
ATOM 903 N N . THR A 1 114 ? 14.837 6.568 -22.330 1.00 78.62 114 THR A N 1
ATOM 904 C CA . THR A 1 114 ? 14.006 7.659 -21.801 1.00 78.62 114 THR A CA 1
ATOM 905 C C . THR A 1 114 ? 14.818 8.489 -20.807 1.00 78.62 114 THR A C 1
ATOM 907 O O . THR A 1 114 ? 15.377 7.955 -19.851 1.00 78.62 114 THR A O 1
ATOM 910 N N . THR A 1 115 ? 14.895 9.802 -21.021 1.00 72.25 115 THR A N 1
ATOM 911 C CA . THR A 1 115 ? 15.553 10.724 -20.088 1.00 72.25 115 THR A CA 1
ATOM 912 C C . THR A 1 115 ? 14.629 11.008 -18.913 1.00 72.25 115 THR A C 1
ATOM 914 O O . THR A 1 115 ? 13.581 11.633 -19.086 1.00 72.25 115 THR A O 1
ATOM 917 N N . LEU A 1 116 ? 15.013 10.544 -17.727 1.00 72.50 116 LEU A N 1
ATOM 918 C CA . LEU A 1 116 ? 14.278 10.814 -16.497 1.00 72.50 116 LEU A CA 1
ATOM 919 C C . LEU A 1 116 ? 14.623 12.213 -15.961 1.00 72.50 116 LEU A C 1
ATOM 921 O O . LEU A 1 116 ? 15.791 12.608 -16.009 1.00 72.50 116 LEU A O 1
ATOM 925 N N . PRO A 1 117 ? 13.634 12.964 -15.453 1.00 65.75 117 PRO A N 1
ATOM 926 C CA . PRO A 1 117 ? 13.878 14.261 -14.841 1.00 65.75 117 PRO A CA 1
ATOM 927 C C . PRO A 1 117 ? 14.670 14.115 -13.535 1.00 65.75 117 PRO A C 1
ATOM 929 O O . PRO A 1 117 ? 14.373 13.260 -12.701 1.00 65.75 117 PRO A O 1
ATOM 932 N N . ASP A 1 118 ? 15.673 14.974 -13.351 1.00 64.56 118 ASP A N 1
ATOM 933 C CA . ASP A 1 118 ? 16.421 15.075 -12.098 1.00 64.56 118 ASP A CA 1
ATOM 934 C C . ASP A 1 118 ? 15.613 15.876 -11.076 1.00 64.56 118 ASP A C 1
ATOM 936 O O . ASP A 1 118 ? 15.522 17.097 -11.196 1.00 64.56 118 ASP A O 1
ATOM 940 N N . LEU A 1 119 ? 15.066 15.199 -10.060 1.00 63.12 119 LEU A N 1
ATOM 941 C CA . LEU A 1 119 ? 14.235 15.807 -9.014 1.00 63.12 119 LEU A CA 1
ATOM 942 C C . LEU A 1 119 ? 14.953 16.913 -8.223 1.00 63.12 119 LEU A C 1
ATOM 944 O O . LEU A 1 119 ? 14.279 17.748 -7.624 1.00 63.12 119 LEU A O 1
ATOM 948 N N . ALA A 1 120 ? 16.290 16.946 -8.227 1.00 59.00 120 ALA A N 1
ATOM 949 C CA . ALA A 1 120 ? 17.059 17.968 -7.521 1.00 59.00 120 ALA A CA 1
ATOM 950 C C . ALA A 1 120 ? 17.090 19.328 -8.248 1.00 59.00 120 ALA A C 1
ATOM 952 O O . ALA A 1 120 ? 17.274 20.353 -7.596 1.00 59.00 120 ALA A O 1
ATOM 953 N N . HIS A 1 121 ? 16.883 19.358 -9.572 1.00 56.97 121 HIS A N 1
ATOM 954 C CA . HIS A 1 121 ? 17.111 20.551 -10.407 1.00 56.97 121 HIS A CA 1
ATOM 955 C C . HIS A 1 121 ? 15.939 20.886 -11.346 1.00 56.97 121 HIS A C 1
ATOM 957 O O . HIS A 1 121 ? 16.117 21.539 -12.376 1.00 56.97 121 HIS A O 1
ATOM 963 N N . VAL A 1 122 ? 14.722 20.437 -11.028 1.00 56.47 122 VAL A N 1
ATOM 964 C CA . VAL A 1 122 ? 13.561 20.675 -11.894 1.00 56.47 122 VAL A CA 1
ATOM 965 C C . VAL A 1 122 ? 13.061 22.123 -11.787 1.00 56.47 122 VAL A C 1
ATOM 967 O O . VAL A 1 122 ? 12.316 22.462 -10.873 1.00 56.47 122 VAL A O 1
ATOM 970 N N . GLU A 1 123 ? 13.381 22.964 -12.775 1.00 52.38 123 GLU A N 1
ATOM 971 C CA . GLU A 1 123 ? 12.764 24.296 -12.937 1.00 52.38 123 GLU A CA 1
ATOM 972 C C . GLU A 1 123 ? 11.354 24.241 -13.570 1.00 52.38 123 GLU A C 1
ATOM 974 O O . GLU A 1 123 ? 10.551 25.159 -13.398 1.00 52.38 123 GLU A O 1
ATOM 979 N N . ARG A 1 124 ? 11.021 23.167 -14.306 1.00 52.50 124 ARG A N 1
ATOM 980 C CA . ARG A 1 124 ? 9.699 22.939 -14.927 1.00 52.50 124 ARG A CA 1
ATOM 981 C C . ARG A 1 124 ? 9.291 21.470 -14.878 1.00 52.50 124 ARG A C 1
ATOM 983 O O . ARG A 1 124 ? 10.135 20.626 -15.164 1.00 52.50 124 ARG A O 1
ATOM 990 N N . PRO A 1 125 ? 8.005 21.145 -14.656 1.00 55.25 125 PRO A N 1
ATOM 991 C CA . PRO A 1 125 ? 7.536 19.767 -14.687 1.00 55.25 125 PRO A CA 1
ATOM 992 C C . PRO A 1 125 ? 7.656 19.147 -16.098 1.00 55.25 125 PRO A C 1
ATOM 994 O O . PRO A 1 125 ? 6.759 19.257 -16.925 1.00 55.25 125 PRO A O 1
ATOM 997 N N . ALA A 1 126 ? 8.784 18.495 -16.382 1.00 60.56 126 ALA A N 1
ATOM 998 C CA . ALA A 1 126 ? 9.045 17.634 -17.544 1.00 60.56 126 ALA A CA 1
ATOM 999 C C . ALA A 1 126 ? 8.283 16.281 -17.518 1.00 60.56 126 ALA A C 1
ATOM 1001 O O . ALA A 1 126 ? 8.847 15.246 -17.157 1.00 60.56 126 ALA A O 1
ATOM 1002 N N . ALA A 1 127 ? 6.982 16.282 -17.822 1.00 68.00 127 ALA A N 1
ATOM 1003 C CA . ALA A 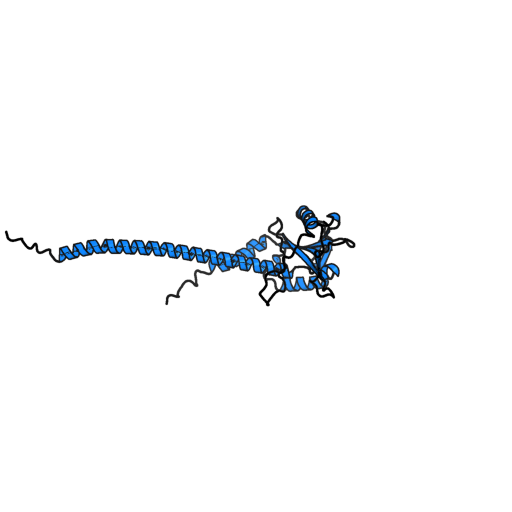1 127 ? 6.178 15.052 -17.838 1.00 68.00 127 ALA A CA 1
ATOM 1004 C C . ALA A 1 127 ? 6.779 13.992 -18.780 1.00 68.00 127 ALA A C 1
ATOM 1006 O O . ALA A 1 127 ? 7.264 14.318 -19.866 1.00 68.0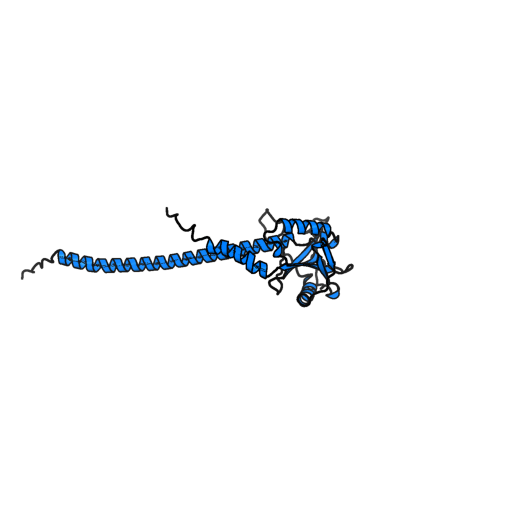0 127 ALA A O 1
ATOM 1007 N N . ILE A 1 128 ? 6.721 12.719 -18.381 1.00 74.88 128 ILE A N 1
ATOM 1008 C CA . ILE A 1 128 ? 7.167 11.620 -19.242 1.00 74.88 128 ILE A CA 1
ATOM 1009 C C . ILE A 1 128 ? 6.029 11.277 -20.209 1.00 74.88 128 ILE A C 1
ATOM 1011 O O . ILE A 1 128 ? 4.893 11.118 -19.761 1.00 74.88 128 ILE A O 1
ATOM 1015 N N . PRO A 1 129 ? 6.292 11.132 -21.520 1.00 82.00 129 PRO A N 1
ATOM 1016 C CA . PRO A 1 129 ? 5.273 10.696 -22.462 1.00 82.00 129 PRO A CA 1
ATOM 1017 C C . PRO A 1 129 ? 4.680 9.336 -22.064 1.00 82.00 129 PRO A C 1
ATOM 1019 O O . PRO A 1 129 ? 5.399 8.401 -21.710 1.00 82.00 129 PRO A O 1
ATOM 1022 N N . VAL A 1 130 ? 3.352 9.217 -22.116 1.00 82.69 130 VAL A N 1
ATOM 1023 C CA . VAL A 1 130 ? 2.609 8.020 -21.679 1.00 82.69 130 VAL A CA 1
ATOM 1024 C C . VAL A 1 130 ? 3.056 6.756 -22.429 1.00 82.69 130 VAL A C 1
ATOM 1026 O O . VAL A 1 130 ? 3.081 5.665 -21.856 1.00 82.69 130 VAL A O 1
ATOM 1029 N N . ASP A 1 131 ? 3.440 6.895 -23.698 1.00 85.00 131 ASP A N 1
ATOM 1030 C CA . ASP A 1 131 ? 3.976 5.853 -24.583 1.00 85.00 131 ASP A CA 1
ATOM 1031 C C . ASP A 1 131 ? 5.342 5.316 -24.141 1.00 85.00 131 ASP A C 1
ATOM 1033 O O . ASP A 1 131 ? 5.678 4.175 -24.453 1.00 85.00 131 ASP A O 1
ATOM 1037 N N . ARG A 1 132 ? 6.103 6.095 -23.364 1.00 86.38 132 ARG A N 1
ATOM 1038 C CA . ARG A 1 132 ? 7.386 5.664 -22.797 1.00 86.38 132 ARG A CA 1
ATOM 1039 C C . ARG A 1 132 ? 7.238 4.813 -21.544 1.00 86.38 132 ARG A C 1
ATOM 1041 O O . ARG A 1 132 ? 8.226 4.214 -21.128 1.00 86.38 132 ARG A O 1
ATOM 1048 N N . LEU A 1 133 ? 6.041 4.740 -20.961 1.00 86.69 133 LEU A N 1
ATOM 1049 C CA . LEU A 1 133 ? 5.759 3.890 -19.809 1.00 86.69 133 LEU A CA 1
ATOM 1050 C C . LEU A 1 133 ? 5.463 2.460 -20.250 1.00 86.69 133 LEU A C 1
ATOM 1052 O O . LEU A 1 133 ? 4.506 2.213 -20.994 1.00 86.69 133 LEU A O 1
ATOM 1056 N N . ARG A 1 134 ? 6.241 1.516 -19.723 1.00 89.62 134 ARG A N 1
ATOM 1057 C CA . ARG A 1 134 ? 5.994 0.081 -19.865 1.00 89.62 134 ARG A CA 1
ATOM 1058 C C . ARG A 1 134 ? 5.535 -0.491 -18.522 1.00 89.62 134 ARG A C 1
ATOM 1060 O O . ARG A 1 134 ? 5.896 0.023 -17.467 1.00 89.62 134 ARG A O 1
ATOM 1067 N N . LEU A 1 135 ? 4.690 -1.515 -18.582 1.00 91.44 135 LEU A N 1
ATOM 1068 C CA . LEU A 1 135 ? 4.191 -2.234 -17.415 1.00 91.44 135 LEU A CA 1
ATOM 1069 C C . LEU A 1 135 ? 4.814 -3.625 -17.407 1.00 91.44 135 LEU A C 1
ATOM 1071 O O . LEU A 1 135 ? 4.880 -4.291 -18.440 1.00 91.44 135 LEU A O 1
ATOM 1075 N N . ARG A 1 136 ? 5.253 -4.062 -16.235 1.00 91.94 136 ARG A N 1
ATOM 1076 C CA . ARG A 1 136 ? 5.797 -5.392 -15.997 1.00 91.94 136 ARG A CA 1
ATOM 1077 C C . ARG A 1 136 ? 5.040 -6.061 -14.876 1.00 91.94 136 ARG A C 1
ATOM 1079 O O . ARG A 1 136 ? 4.758 -5.428 -13.863 1.00 91.94 136 ARG A O 1
ATOM 1086 N N . ARG A 1 137 ? 4.730 -7.340 -15.036 1.00 92.94 137 ARG A N 1
ATOM 1087 C CA . ARG A 1 137 ? 4.053 -8.147 -14.026 1.00 92.94 137 ARG A CA 1
ATOM 1088 C C . ARG A 1 137 ? 5.029 -9.124 -13.398 1.00 92.94 137 ARG A C 1
ATOM 1090 O O . ARG A 1 137 ? 5.780 -9.789 -14.103 1.00 92.94 137 ARG A O 1
ATOM 1097 N N . TRP A 1 138 ? 4.992 -9.223 -12.074 1.00 92.31 138 TRP A N 1
ATOM 1098 C CA . TRP A 1 138 ? 5.690 -10.273 -11.351 1.00 92.31 138 TRP A CA 1
ATOM 1099 C C . TRP A 1 138 ? 5.050 -11.629 -11.647 1.00 92.31 138 TRP A C 1
ATOM 1101 O O . TRP A 1 138 ? 3.863 -11.833 -11.383 1.00 92.31 138 TRP A O 1
ATOM 1111 N N . ASN A 1 139 ? 5.843 -12.557 -12.175 1.00 90.62 139 ASN A N 1
ATOM 1112 C CA . ASN A 1 139 ? 5.480 -13.957 -12.316 1.00 90.62 139 ASN A CA 1
ATOM 1113 C C . ASN A 1 139 ? 6.170 -14.745 -11.194 1.00 90.62 139 ASN A C 1
ATOM 1115 O O . ASN A 1 139 ? 7.362 -15.035 -11.272 1.00 90.62 139 ASN A O 1
ATOM 1119 N N . ALA A 1 140 ? 5.421 -15.080 -10.139 1.00 85.81 140 ALA A N 1
ATOM 1120 C CA . ALA A 1 140 ? 5.958 -15.804 -8.986 1.00 85.81 140 ALA A CA 1
ATOM 1121 C C . ALA A 1 140 ? 6.511 -17.204 -9.348 1.00 85.81 140 ALA A C 1
ATOM 1123 O O . ALA A 1 140 ? 7.617 -17.512 -8.909 1.00 85.81 140 ALA A O 1
ATOM 1124 N N . PRO A 1 141 ? 5.839 -18.032 -10.178 1.00 86.38 141 PRO A N 1
ATOM 1125 C CA . PRO A 1 141 ? 6.422 -19.281 -10.679 1.00 86.38 141 PRO A CA 1
ATOM 1126 C C . PRO A 1 141 ? 7.738 -19.114 -11.451 1.00 86.38 141 PRO A C 1
ATOM 1128 O O . PRO A 1 141 ? 8.653 -19.915 -11.275 1.00 86.38 141 PRO A O 1
ATOM 1131 N N . ALA A 1 142 ? 7.836 -18.091 -12.306 1.00 87.31 142 ALA A N 1
ATOM 1132 C CA . ALA A 1 142 ? 9.034 -17.831 -13.108 1.00 87.31 142 ALA A CA 1
ATOM 1133 C C . ALA A 1 142 ? 10.112 -17.034 -12.354 1.00 87.31 142 ALA A C 1
ATOM 1135 O O . ALA A 1 142 ? 11.230 -16.904 -12.849 1.00 87.31 142 ALA A O 1
ATOM 1136 N N . MET A 1 143 ? 9.787 -16.500 -11.169 1.00 86.94 143 MET A N 1
ATOM 1137 C CA . MET A 1 143 ? 10.655 -15.639 -10.361 1.00 86.94 143 MET A CA 1
ATOM 1138 C C . MET A 1 143 ? 11.230 -14.457 -11.159 1.00 86.94 143 MET A C 1
ATOM 1140 O O . MET A 1 143 ? 12.381 -14.053 -10.974 1.00 86.94 143 MET A O 1
ATOM 1144 N N . ALA A 1 144 ? 10.423 -13.906 -12.067 1.00 88.44 144 ALA A N 1
ATOM 1145 C CA . ALA A 1 144 ? 10.836 -12.863 -12.994 1.00 88.44 144 ALA A CA 1
ATOM 1146 C C . ALA A 1 144 ? 9.707 -11.870 -13.280 1.00 88.44 144 ALA A C 1
ATOM 1148 O O . ALA A 1 144 ? 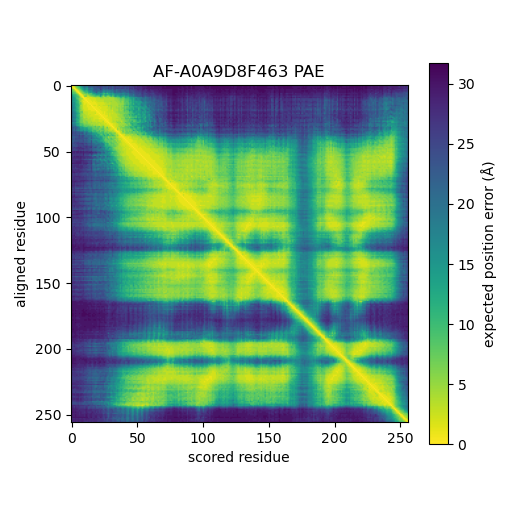8.521 -12.174 -13.138 1.00 88.44 144 ALA A O 1
ATOM 1149 N N . PHE A 1 145 ? 10.096 -10.673 -13.713 1.00 89.62 145 PHE A N 1
ATOM 1150 C CA . PHE A 1 145 ? 9.171 -9.694 -14.266 1.00 89.62 145 PHE A CA 1
ATOM 1151 C C . PHE A 1 145 ? 9.006 -9.912 -15.766 1.00 89.62 145 PHE A C 1
ATOM 1153 O O . PHE A 1 145 ? 9.985 -9.912 -16.511 1.00 89.62 145 PHE A O 1
ATOM 1160 N N . GLU A 1 146 ? 7.760 -10.050 -16.201 1.00 91.00 146 GLU A N 1
ATOM 1161 C CA . GLU A 1 146 ? 7.388 -10.196 -17.605 1.00 91.00 146 GLU A CA 1
ATOM 1162 C C . GLU A 1 146 ? 6.722 -8.916 -18.102 1.00 91.00 146 GLU A C 1
ATOM 1164 O O . GLU A 1 146 ? 5.980 -8.267 -17.362 1.00 91.00 146 GLU A O 1
ATOM 1169 N N . ASP A 1 147 ? 6.979 -8.539 -19.353 1.00 90.06 147 ASP A N 1
ATOM 1170 C CA . ASP A 1 147 ? 6.305 -7.393 -19.960 1.00 90.06 147 ASP A CA 1
ATOM 1171 C C . ASP A 1 147 ? 4.797 -7.690 -20.075 1.00 90.06 147 ASP A C 1
ATOM 1173 O O . ASP A 1 147 ? 4.382 -8.745 -20.558 1.00 90.06 147 ASP A O 1
ATOM 1177 N N . ALA A 1 148 ? 3.970 -6.752 -19.615 1.00 90.81 148 ALA A N 1
ATOM 1178 C CA . ALA A 1 148 ? 2.523 -6.899 -19.547 1.00 90.81 148 ALA A CA 1
ATOM 1179 C C . ALA A 1 148 ? 1.819 -5.745 -20.269 1.00 90.81 148 ALA A C 1
ATOM 1181 O O . ALA A 1 148 ? 2.256 -4.592 -20.238 1.00 90.81 148 ALA A O 1
ATOM 1182 N N . ALA A 1 149 ? 0.689 -6.048 -20.907 1.00 89.75 149 ALA A N 1
ATOM 1183 C CA . ALA A 1 149 ? -0.201 -5.015 -21.416 1.00 89.75 149 ALA A CA 1
ATOM 1184 C C . ALA A 1 149 ? -0.894 -4.301 -20.249 1.00 89.75 149 ALA A C 1
ATOM 1186 O O . ALA A 1 149 ? -1.200 -4.918 -19.230 1.00 89.75 149 ALA A O 1
ATOM 1187 N N . TRP A 1 150 ? -1.162 -3.007 -20.415 1.00 87.25 150 TRP A N 1
ATOM 1188 C CA . TRP A 1 150 ? -1.923 -2.228 -19.443 1.00 87.25 150 TRP A CA 1
ATOM 1189 C C . TRP A 1 150 ? -3.389 -2.678 -19.448 1.00 87.25 150 TRP A C 1
ATOM 1191 O O . TRP A 1 150 ? -4.040 -2.537 -20.486 1.00 87.25 150 TRP A O 1
ATOM 1201 N N . PRO A 1 151 ? -3.920 -3.196 -18.330 1.00 87.25 151 PRO A N 1
ATOM 1202 C CA . PRO A 1 151 ? -5.341 -3.488 -18.232 1.00 87.25 151 PRO A CA 1
ATOM 1203 C C . PRO A 1 151 ? -6.165 -2.193 -18.140 1.00 87.25 151 PRO A C 1
ATOM 1205 O O . PRO A 1 151 ? -5.637 -1.126 -17.814 1.00 87.25 151 PRO A O 1
ATOM 1208 N N . GLU A 1 152 ? -7.454 -2.276 -18.484 1.00 83.94 152 GLU A N 1
ATOM 1209 C CA . GLU A 1 152 ? -8.338 -1.105 -18.622 1.00 83.94 152 GLU A CA 1
ATOM 1210 C C . GLU A 1 152 ? -8.451 -0.282 -17.331 1.00 83.94 152 GLU A C 1
ATOM 1212 O O . GLU A 1 152 ? -8.458 0.949 -17.380 1.00 83.94 152 GLU A O 1
ATOM 1217 N N . ASP A 1 153 ? -8.448 -0.955 -16.178 1.00 81.38 153 ASP A N 1
ATOM 1218 C CA . ASP A 1 153 ? -8.478 -0.350 -14.842 1.00 81.38 153 ASP A CA 1
ATOM 1219 C C . ASP A 1 153 ? -7.257 0.542 -14.563 1.00 81.38 153 ASP A C 1
ATOM 1221 O O . ASP A 1 153 ? -7.357 1.541 -13.850 1.00 81.38 153 ASP A O 1
ATOM 1225 N N . LEU A 1 154 ? -6.111 0.246 -15.180 1.00 83.31 154 LEU A N 1
ATOM 1226 C CA . LEU A 1 154 ? -4.886 1.022 -15.011 1.00 83.31 154 LEU A CA 1
ATOM 1227 C C . LEU A 1 154 ? -4.645 2.090 -16.070 1.00 83.31 154 LEU A C 1
ATOM 1229 O O . LEU A 1 154 ? -3.676 2.840 -15.948 1.00 83.31 154 LEU A O 1
ATOM 1233 N N . LEU A 1 155 ? -5.487 2.217 -17.094 1.00 83.88 155 LEU A N 1
ATOM 1234 C CA . LEU A 1 155 ? -5.273 3.231 -18.133 1.00 83.88 155 LEU A CA 1
ATOM 1235 C C . LEU A 1 155 ? -5.348 4.655 -17.564 1.00 83.88 155 LEU A C 1
ATOM 1237 O O . LEU A 1 155 ? -4.516 5.504 -17.897 1.00 83.88 155 LEU A O 1
ATOM 1241 N N . GLN A 1 156 ? -6.285 4.907 -16.645 1.00 81.75 156 GLN A N 1
ATOM 1242 C CA . GLN A 1 156 ? -6.386 6.193 -15.949 1.00 81.75 156 GLN A CA 1
ATOM 1243 C C . GLN A 1 156 ? -5.171 6.439 -15.041 1.00 81.75 156 GLN A C 1
ATOM 1245 O O . GLN A 1 156 ? -4.639 7.556 -14.976 1.00 81.75 156 GLN A O 1
ATOM 1250 N N . LEU A 1 157 ? -4.694 5.382 -14.375 1.00 80.69 157 LEU A N 1
ATOM 1251 C CA . LEU A 1 157 ? -3.495 5.447 -13.552 1.00 80.69 157 LEU A CA 1
ATOM 1252 C C . LEU A 1 157 ? -2.264 5.748 -14.410 1.00 80.69 157 LEU A C 1
ATOM 1254 O O . LEU A 1 157 ? -1.489 6.622 -14.048 1.00 80.69 157 LEU A O 1
ATOM 1258 N N . ARG A 1 158 ? -2.114 5.117 -15.578 1.00 83.44 158 ARG A N 1
ATOM 1259 C CA . ARG A 1 158 ? -1.004 5.345 -16.513 1.00 83.44 158 ARG A CA 1
ATOM 1260 C C . ARG A 1 158 ? -0.851 6.822 -16.875 1.00 83.44 158 ARG A C 1
ATOM 1262 O O . ARG A 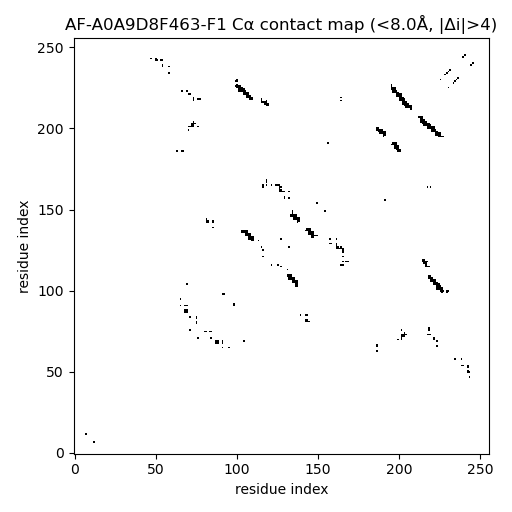1 158 ? 0.251 7.362 -16.786 1.00 83.44 158 ARG A O 1
ATOM 1269 N N . GLY A 1 159 ? -1.954 7.479 -17.242 1.00 80.25 159 GLY A N 1
ATOM 1270 C CA . GLY A 1 159 ? -1.964 8.916 -17.537 1.00 80.25 159 GLY A CA 1
ATOM 1271 C C . GLY A 1 159 ? -1.588 9.764 -16.319 1.00 80.25 159 GLY A C 1
ATOM 1272 O O . GLY A 1 159 ? -0.819 10.718 -16.430 1.00 80.25 159 GLY A O 1
ATOM 1273 N N . SER A 1 160 ? -2.060 9.366 -15.137 1.00 77.81 160 SER A N 1
ATOM 1274 C CA . SER A 1 160 ? -1.715 10.028 -13.876 1.00 77.81 160 SER A CA 1
ATOM 1275 C C . SER A 1 160 ? -0.236 9.862 -13.511 1.00 77.81 160 SER A C 1
ATOM 1277 O O . SER A 1 160 ? 0.392 10.821 -13.071 1.00 77.81 160 SER A O 1
ATOM 1279 N N . LEU A 1 161 ? 0.342 8.673 -13.706 1.00 78.88 161 LEU A N 1
ATOM 1280 C CA . LEU A 1 161 ? 1.750 8.389 -13.424 1.00 78.88 161 LEU A CA 1
ATOM 1281 C C . LEU A 1 161 ? 2.670 9.191 -14.342 1.00 78.88 161 LEU A C 1
ATOM 1283 O O . LEU A 1 161 ? 3.608 9.810 -13.851 1.00 78.88 161 LEU A O 1
ATOM 1287 N N . ALA A 1 162 ? 2.355 9.267 -15.638 1.00 77.94 162 ALA A N 1
ATOM 1288 C CA . ALA A 1 162 ? 3.103 10.053 -16.623 1.00 77.94 162 ALA A CA 1
ATOM 1289 C C . ALA A 1 162 ? 3.293 11.526 -16.206 1.00 77.94 162 ALA A C 1
ATOM 1291 O O . ALA A 1 162 ? 4.388 12.078 -16.338 1.00 77.94 162 ALA A O 1
ATOM 1292 N N . GLY A 1 163 ? 2.250 12.140 -15.636 1.00 69.50 163 GLY A N 1
ATOM 1293 C CA . GLY A 1 163 ? 2.309 13.505 -15.103 1.00 69.50 163 GLY A CA 1
ATOM 1294 C C . GLY A 1 163 ? 2.961 13.627 -13.719 1.00 69.50 163 GLY A C 1
ATOM 1295 O O . GLY A 1 163 ? 3.415 14.708 -13.353 1.00 69.50 163 GLY A O 1
ATOM 1296 N N . ARG A 1 164 ? 3.026 12.537 -12.940 1.00 66.06 164 ARG A N 1
ATOM 1297 C CA . ARG A 1 164 ? 3.504 12.524 -11.543 1.00 66.06 164 ARG A CA 1
ATOM 1298 C C . ARG A 1 164 ? 4.969 12.142 -11.362 1.00 66.06 164 ARG A C 1
ATOM 1300 O O . ARG A 1 164 ? 5.450 12.252 -10.234 1.00 66.06 164 ARG A O 1
ATOM 1307 N N . PHE A 1 165 ? 5.695 11.795 -12.426 1.00 59.41 165 PHE A N 1
ATOM 1308 C CA . PHE A 1 165 ? 7.138 11.489 -12.380 1.00 59.41 165 PHE A CA 1
ATOM 1309 C C . PHE A 1 165 ? 8.020 12.617 -11.789 1.00 59.41 165 PHE A C 1
ATOM 1311 O O . PHE A 1 165 ? 9.226 12.449 -11.657 1.00 59.41 165 PHE A O 1
ATOM 1318 N N . ILE A 1 166 ? 7.436 13.765 -11.422 1.00 50.78 166 ILE A N 1
ATOM 1319 C CA . ILE A 1 166 ? 8.123 15.006 -11.034 1.00 50.78 166 ILE A CA 1
ATOM 1320 C C . ILE A 1 166 ? 7.595 15.604 -9.725 1.00 50.78 166 ILE A C 1
ATOM 1322 O O . ILE A 1 166 ? 8.053 16.643 -9.268 1.00 50.78 166 ILE A O 1
ATOM 1326 N N . GLY A 1 167 ? 6.614 14.969 -9.091 1.00 38.53 167 GLY A N 1
ATOM 1327 C CA . GLY A 1 167 ? 5.877 15.584 -7.985 1.00 38.53 167 GLY A CA 1
ATOM 1328 C C . GLY A 1 167 ? 6.426 15.321 -6.586 1.00 38.53 167 GLY A C 1
ATOM 1329 O O . GLY A 1 167 ? 5.871 15.846 -5.626 1.00 38.53 167 GLY A O 1
ATOM 1330 N N . PHE A 1 168 ? 7.469 14.508 -6.422 1.00 44.44 168 PHE A N 1
ATOM 1331 C CA . PHE A 1 168 ? 7.938 14.133 -5.088 1.00 44.44 168 PHE A CA 1
ATOM 1332 C C . PHE A 1 168 ? 9.010 15.095 -4.582 1.00 44.44 168 PHE A C 1
ATOM 1334 O O . PHE A 1 168 ? 10.177 14.733 -4.446 1.00 44.44 168 PHE A O 1
ATOM 1341 N N . GLN A 1 169 ? 8.602 16.323 -4.247 1.00 37.44 169 GLN A N 1
ATOM 1342 C CA . GLN A 1 169 ? 9.314 17.074 -3.216 1.00 37.44 169 GLN A CA 1
ATOM 1343 C C . GLN A 1 169 ? 9.163 16.281 -1.919 1.00 37.44 169 GLN A C 1
ATOM 1345 O O . GLN A 1 169 ? 8.170 16.387 -1.202 1.00 37.44 169 GLN A O 1
ATOM 1350 N N . VAL A 1 170 ? 10.135 15.412 -1.648 1.00 39.78 170 VAL A N 1
ATOM 1351 C CA . VAL A 1 170 ? 10.276 14.838 -0.321 1.00 39.78 170 VAL A CA 1
ATOM 1352 C C . VAL A 1 170 ? 10.617 16.011 0.585 1.00 39.78 170 VAL A C 1
ATOM 1354 O O . VAL A 1 170 ? 11.727 16.534 0.515 1.00 39.78 170 VAL A O 1
ATOM 1357 N N . ASP A 1 171 ? 9.676 16.411 1.436 1.00 32.25 171 ASP A N 1
ATOM 1358 C CA . ASP A 1 171 ? 9.896 17.313 2.570 1.00 32.25 171 ASP A CA 1
ATOM 1359 C C . ASP A 1 171 ? 10.747 16.592 3.640 1.00 32.25 171 ASP A C 1
ATOM 1361 O O . ASP A 1 171 ? 10.405 16.453 4.814 1.00 32.25 171 ASP A O 1
ATOM 1365 N N . ALA A 1 172 ? 11.869 16.018 3.201 1.00 38.34 172 ALA A N 1
ATOM 1366 C CA . ALA A 1 172 ? 12.880 15.430 4.048 1.00 38.34 172 ALA A CA 1
ATOM 1367 C C . ALA A 1 172 ? 13.734 16.563 4.599 1.00 38.34 172 ALA A C 1
ATOM 1369 O O . ALA A 1 172 ? 14.831 16.837 4.120 1.00 38.34 172 ALA A O 1
ATOM 1370 N N . GLY A 1 173 ? 13.225 17.181 5.659 1.00 32.19 173 GLY A N 1
ATOM 1371 C CA . GLY A 1 173 ? 14.082 17.764 6.676 1.00 32.19 173 GLY A CA 1
ATOM 1372 C C . GLY A 1 173 ? 14.038 19.281 6.782 1.00 32.19 173 GLY A C 1
ATOM 1373 O O . GLY A 1 173 ? 15.006 19.962 6.462 1.00 32.19 173 GLY A O 1
ATOM 1374 N N . ARG A 1 174 ? 13.013 19.783 7.474 1.00 32.19 174 ARG A N 1
ATOM 1375 C CA . ARG A 1 174 ? 13.239 20.681 8.621 1.00 32.19 174 ARG A CA 1
ATOM 1376 C C . ARG A 1 174 ? 12.374 20.276 9.817 1.00 32.19 174 ARG A C 1
ATOM 1378 O O . ARG A 1 174 ? 11.538 21.033 10.293 1.00 32.19 174 ARG A O 1
ATOM 1385 N N . ARG A 1 175 ? 12.624 19.090 10.370 1.00 35.56 175 ARG A N 1
ATOM 1386 C CA . ARG A 1 175 ? 12.425 18.865 11.808 1.00 35.56 175 ARG A CA 1
ATOM 1387 C C . ARG A 1 175 ? 13.774 18.530 12.416 1.00 35.56 175 ARG A C 1
ATOM 1389 O O . ARG A 1 175 ? 14.258 17.408 12.364 1.00 35.56 175 ARG A O 1
ATOM 1396 N N . GLN A 1 176 ? 14.423 19.587 12.888 1.00 39.28 176 GLN A N 1
ATOM 1397 C CA . GLN A 1 176 ? 15.638 19.509 13.670 1.00 39.28 176 GLN A CA 1
ATOM 1398 C C . GLN A 1 176 ? 15.300 18.884 15.023 1.00 39.28 176 GLN A C 1
ATOM 1400 O O . GLN A 1 176 ? 14.578 19.488 15.809 1.00 39.28 176 GLN A O 1
ATOM 1405 N N . GLY A 1 177 ? 15.843 17.693 15.270 1.00 37.41 177 GLY A N 1
ATOM 1406 C CA . GLY A 1 177 ? 15.850 17.070 16.589 1.00 37.41 177 GLY A CA 1
ATOM 1407 C C . GLY A 1 177 ? 15.101 15.748 16.659 1.00 37.41 177 GLY A C 1
ATOM 1408 O O . GLY A 1 177 ? 14.083 15.680 17.324 1.00 37.41 177 GLY A O 1
ATOM 1409 N N . ASP A 1 178 ? 15.624 14.701 16.024 1.00 33.38 178 ASP A N 1
ATOM 1410 C CA . ASP A 1 178 ? 15.924 13.485 16.782 1.00 33.38 178 ASP A CA 1
ATOM 1411 C C . ASP A 1 178 ? 16.932 12.614 16.023 1.00 33.38 178 ASP A C 1
ATOM 1413 O O . ASP A 1 178 ? 16.809 12.380 14.819 1.00 33.38 178 ASP A O 1
ATOM 1417 N N . ARG A 1 179 ? 17.994 12.192 16.712 1.00 39.75 179 ARG A N 1
ATOM 1418 C CA . ARG A 1 179 ? 19.035 11.304 16.174 1.00 39.75 179 ARG A CA 1
ATOM 1419 C C . ARG A 1 179 ? 18.747 9.886 16.661 1.00 39.75 179 ARG A C 1
ATOM 1421 O O . ARG A 1 179 ? 19.403 9.407 17.574 1.00 39.75 179 ARG A O 1
ATOM 1428 N N . ALA A 1 180 ? 17.793 9.223 16.021 1.00 34.53 180 ALA A N 1
ATOM 1429 C CA . ALA A 1 180 ? 17.680 7.768 15.939 1.00 34.53 180 ALA A CA 1
ATOM 1430 C C . ALA A 1 180 ? 16.618 7.431 14.875 1.00 34.53 180 ALA A C 1
ATOM 1432 O O . ALA A 1 180 ? 15.640 8.153 14.743 1.00 34.53 180 ALA A O 1
ATOM 1433 N N . SER A 1 181 ? 16.849 6.373 14.089 1.00 35.03 181 SER A N 1
ATOM 1434 C CA . SER A 1 181 ? 15.917 5.779 13.106 1.00 35.03 181 SER A CA 1
ATOM 1435 C C . SER A 1 181 ? 15.416 6.661 11.948 1.00 35.03 181 SER A C 1
ATOM 1437 O O . SER A 1 181 ? 14.219 6.757 11.708 1.00 35.03 181 SER A O 1
ATOM 1439 N N . SER A 1 182 ? 16.320 7.236 11.148 1.00 37.75 182 SER A N 1
ATOM 1440 C CA . SER A 1 182 ? 15.973 7.874 9.862 1.00 37.75 182 SER A CA 1
ATOM 1441 C C . SER A 1 182 ? 16.340 7.031 8.633 1.00 37.75 182 SER A C 1
ATOM 1443 O O . SER A 1 182 ? 16.600 7.576 7.557 1.00 37.75 182 SER A O 1
ATOM 1445 N N . VAL A 1 183 ? 16.283 5.694 8.741 1.00 37.97 183 VAL A N 1
ATOM 1446 C CA . VAL A 1 183 ? 16.119 4.823 7.557 1.00 37.97 183 VAL A CA 1
ATOM 1447 C C . VAL A 1 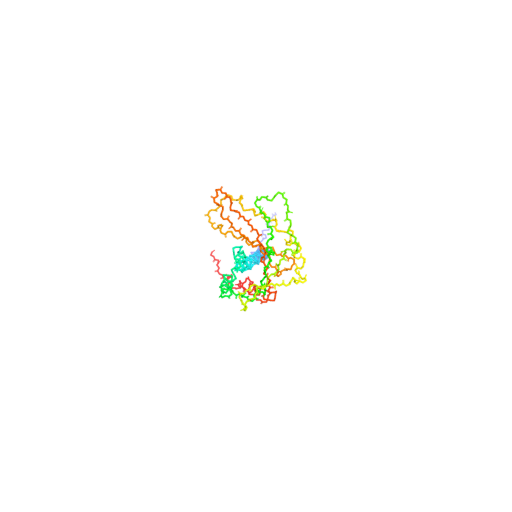183 ? 14.658 4.922 7.111 1.00 37.97 183 VAL A C 1
ATOM 1449 O O . VAL A 1 183 ? 13.844 4.029 7.280 1.00 37.97 183 VAL A O 1
ATOM 1452 N N . ARG A 1 184 ? 14.362 6.135 6.648 1.00 41.22 184 ARG A N 1
ATOM 1453 C CA . ARG A 1 184 ? 13.309 6.617 5.771 1.00 41.22 184 ARG A CA 1
ATOM 1454 C C . ARG A 1 184 ? 12.280 5.550 5.378 1.00 41.22 184 ARG A C 1
ATOM 1456 O O . ARG A 1 184 ? 12.406 4.888 4.348 1.00 41.22 184 ARG A O 1
ATOM 1463 N N . GLU A 1 185 ? 11.193 5.529 6.141 1.00 35.88 185 GLU A N 1
ATOM 1464 C CA . GLU A 1 185 ? 9.831 5.200 5.709 1.00 35.88 185 GLU A CA 1
ATOM 1465 C C . GLU A 1 185 ? 9.393 6.150 4.571 1.00 35.88 185 GLU A C 1
ATOM 1467 O O . GLU A 1 185 ? 8.415 6.881 4.654 1.00 35.88 185 GLU A O 1
ATOM 1472 N N . THR A 1 186 ? 10.142 6.170 3.467 1.00 38.22 186 THR A N 1
ATOM 1473 C CA . THR A 1 186 ? 9.738 6.794 2.197 1.00 38.22 186 THR A CA 1
ATOM 1474 C C . THR A 1 186 ? 8.907 5.808 1.377 1.00 38.22 186 THR A C 1
ATOM 1476 O O . THR A 1 186 ? 8.960 5.802 0.151 1.00 38.22 186 THR A O 1
ATOM 1479 N N . SER A 1 187 ? 8.122 4.956 2.039 1.00 39.53 187 SER A N 1
ATOM 1480 C CA . SER A 1 187 ? 6.985 4.314 1.388 1.00 39.53 187 SER A CA 1
ATOM 1481 C C . SER A 1 187 ? 5.902 5.375 1.259 1.00 39.53 187 SER A C 1
ATOM 1483 O O . SER A 1 187 ? 5.009 5.508 2.086 1.00 39.53 187 SER A O 1
ATOM 1485 N N . MET A 1 188 ? 6.044 6.210 0.231 1.00 47.06 188 MET A N 1
ATOM 1486 C CA . MET A 1 188 ? 4.992 7.119 -0.200 1.00 47.06 188 MET A CA 1
ATOM 1487 C C . MET A 1 188 ? 3.923 6.268 -0.883 1.00 47.06 188 MET A C 1
ATOM 1489 O O . MET A 1 188 ? 3.894 6.159 -2.106 1.00 47.06 188 MET A O 1
ATOM 1493 N N . THR A 1 189 ? 3.094 5.605 -0.078 1.00 48.94 189 THR A N 1
ATOM 1494 C CA . THR A 1 189 ? 1.954 4.823 -0.548 1.00 48.94 189 THR A CA 1
ATOM 1495 C C . THR A 1 189 ? 0.884 5.788 -1.025 1.00 48.94 189 THR A C 1
ATOM 1497 O O . THR A 1 189 ? 0.137 6.357 -0.232 1.00 48.94 189 THR A O 1
ATOM 1500 N N . ILE A 1 190 ? 0.804 6.004 -2.333 1.00 49.97 190 ILE A N 1
ATOM 1501 C CA . ILE A 1 190 ? -0.333 6.700 -2.925 1.00 49.97 190 ILE A CA 1
ATOM 1502 C C . ILE A 1 190 ? -1.394 5.635 -3.194 1.00 49.97 190 ILE A C 1
ATOM 1504 O O . ILE A 1 190 ? -1.383 4.991 -4.245 1.00 49.97 190 ILE A O 1
ATOM 1508 N N . ALA A 1 191 ? -2.306 5.430 -2.240 1.00 48.09 191 ALA A N 1
ATOM 1509 C CA . ALA A 1 191 ? -3.553 4.723 -2.516 1.00 48.09 191 ALA A CA 1
ATOM 1510 C C . ALA A 1 191 ? -4.282 5.504 -3.619 1.00 48.09 191 ALA A C 1
ATOM 1512 O O . ALA A 1 191 ? -4.659 6.663 -3.430 1.00 48.09 191 ALA A O 1
ATOM 1513 N N . THR A 1 192 ? -4.375 4.931 -4.818 1.00 49.88 192 THR A N 1
ATOM 1514 C CA . THR A 1 192 ? -4.981 5.620 -5.961 1.00 49.88 192 THR A CA 1
ATOM 1515 C C . THR A 1 192 ? -6.321 4.985 -6.270 1.00 49.88 192 THR A C 1
ATOM 1517 O O . THR A 1 192 ? -6.306 3.916 -6.853 1.00 49.88 192 THR A O 1
ATOM 1520 N N . GLY A 1 193 ? -7.429 5.677 -5.966 1.00 43.38 193 GLY A N 1
ATOM 1521 C CA . GLY A 1 193 ? -8.786 5.532 -6.540 1.00 43.38 193 GLY A CA 1
ATOM 1522 C C . GLY A 1 193 ? -9.521 4.190 -6.380 1.00 43.38 193 GLY A C 1
ATOM 1523 O O . GLY A 1 193 ? -10.713 4.182 -6.102 1.00 43.38 193 GLY A O 1
ATOM 1524 N N . ASP A 1 194 ? -8.821 3.081 -6.570 1.00 61.09 194 ASP A N 1
ATOM 1525 C CA . ASP A 1 194 ? -9.186 1.718 -6.229 1.00 61.09 194 ASP A CA 1
ATOM 1526 C C . ASP A 1 194 ? -8.568 1.419 -4.856 1.00 61.09 194 ASP A C 1
ATOM 1528 O O . ASP A 1 194 ? -7.341 1.400 -4.714 1.00 61.09 194 ASP A O 1
ATOM 1532 N N . ASP A 1 195 ? -9.413 1.204 -3.844 1.00 64.62 195 ASP A N 1
ATOM 1533 C CA . ASP A 1 195 ? -9.026 0.965 -2.440 1.00 64.62 195 ASP A CA 1
ATOM 1534 C C . ASP A 1 195 ? -8.053 -0.219 -2.262 1.00 64.62 195 ASP A C 1
ATOM 1536 O O . ASP A 1 195 ? -7.492 -0.423 -1.187 1.00 64.62 195 ASP A O 1
ATOM 1540 N N . THR A 1 196 ? -7.841 -1.014 -3.314 1.00 75.75 196 THR A N 1
ATOM 1541 C CA . THR A 1 196 ? -7.008 -2.219 -3.299 1.00 75.75 196 THR A CA 1
ATOM 1542 C C . THR A 1 196 ? -5.664 -2.069 -4.008 1.00 75.75 196 THR A C 1
ATOM 1544 O O . THR A 1 196 ? -4.848 -2.989 -3.943 1.00 75.75 196 THR A O 1
ATOM 1547 N N . THR A 1 197 ? -5.396 -0.940 -4.674 1.00 79.88 197 THR A N 1
ATOM 1548 C CA . THR A 1 197 ? -4.155 -0.741 -5.437 1.00 79.88 197 THR A CA 1
ATOM 1549 C C . THR A 1 197 ? -3.249 0.287 -4.766 1.00 79.88 197 THR A C 1
ATOM 1551 O O . THR A 1 197 ? -3.511 1.492 -4.755 1.00 79.88 197 THR A O 1
ATOM 1554 N N . MET A 1 198 ? -2.124 -0.197 -4.244 1.00 77.38 198 MET A N 1
ATOM 1555 C CA . MET A 1 198 ? -1.081 0.632 -3.652 1.00 77.38 198 MET A CA 1
ATOM 1556 C C . MET A 1 198 ? -0.019 0.973 -4.686 1.00 77.38 198 MET A C 1
ATOM 1558 O O . MET A 1 198 ? 0.506 0.089 -5.359 1.00 77.38 198 MET A O 1
ATOM 1562 N N . VAL A 1 199 ? 0.327 2.255 -4.785 1.00 79.88 199 VAL A N 1
ATOM 1563 C CA . VAL A 1 199 ? 1.385 2.744 -5.671 1.00 79.88 199 VAL A CA 1
ATOM 1564 C C . VAL A 1 199 ? 2.516 3.308 -4.826 1.00 79.88 199 VAL A C 1
ATOM 1566 O O . VAL A 1 199 ? 2.286 4.197 -4.010 1.00 79.88 199 VAL A O 1
ATOM 1569 N N . SER A 1 200 ? 3.735 2.825 -5.047 1.00 77.81 200 SER A N 1
ATOM 1570 C CA . SER A 1 200 ? 4.943 3.304 -4.373 1.00 77.81 200 SER A CA 1
ATOM 1571 C C . SER A 1 200 ? 6.015 3.678 -5.402 1.00 77.81 200 SER A C 1
ATOM 1573 O O . SER A 1 200 ? 6.223 2.921 -6.353 1.00 77.81 200 SER A O 1
ATOM 1575 N N . PRO A 1 201 ? 6.694 4.831 -5.283 1.00 79.94 201 PRO A N 1
ATOM 1576 C CA . PRO A 1 201 ? 7.763 5.193 -6.205 1.00 79.94 201 PRO A CA 1
ATOM 1577 C C . PRO A 1 201 ? 8.973 4.261 -6.050 1.00 79.94 201 PRO A C 1
ATOM 1579 O O . PRO A 1 201 ? 9.369 3.890 -4.945 1.00 79.94 201 PRO A O 1
ATOM 1582 N N . VAL A 1 202 ? 9.595 3.917 -7.174 1.00 83.12 202 VAL A N 1
ATOM 1583 C CA . VAL A 1 202 ? 10.890 3.233 -7.213 1.00 83.12 202 VAL A CA 1
ATOM 1584 C C . VAL A 1 202 ? 11.970 4.303 -7.250 1.00 83.12 202 VAL A C 1
ATOM 1586 O O . VAL A 1 202 ? 12.233 4.903 -8.296 1.00 83.12 202 VAL A O 1
ATOM 1589 N N . THR A 1 203 ? 12.551 4.589 -6.090 1.00 78.62 203 THR A N 1
ATOM 1590 C CA . THR A 1 203 ? 13.590 5.604 -5.938 1.00 78.62 203 THR A CA 1
ATOM 1591 C C . THR A 1 203 ? 14.973 4.989 -6.038 1.00 78.62 203 THR A C 1
ATOM 1593 O O . THR A 1 203 ? 15.247 3.896 -5.550 1.00 78.62 203 THR A O 1
ATOM 1596 N N . LEU A 1 204 ? 15.859 5.736 -6.673 1.00 77.88 204 LEU A N 1
ATOM 1597 C CA . LEU A 1 204 ? 17.273 5.470 -6.718 1.00 77.88 204 LEU A CA 1
ATOM 1598 C C . LEU A 1 204 ? 18.009 6.555 -5.949 1.00 77.88 204 LEU A C 1
ATOM 1600 O O . LEU A 1 204 ? 17.838 7.740 -6.239 1.00 77.88 204 LEU A O 1
ATOM 1604 N N . PHE A 1 205 ? 18.860 6.128 -5.025 1.00 75.69 205 PHE A N 1
ATOM 1605 C CA . PHE A 1 205 ? 19.772 7.000 -4.302 1.00 75.69 205 PHE A CA 1
ATOM 1606 C C . PHE A 1 205 ? 21.167 6.875 -4.908 1.00 75.69 205 PHE A C 1
ATOM 1608 O O . PHE A 1 205 ? 21.779 5.807 -4.859 1.00 75.69 205 PHE A O 1
ATOM 1615 N N . GLU A 1 206 ? 21.665 7.965 -5.481 1.00 70.25 206 GLU A N 1
ATOM 1616 C CA . GLU A 1 206 ? 23.040 8.056 -5.960 1.00 70.25 206 GLU A CA 1
ATOM 1617 C C . GLU A 1 206 ? 23.867 8.835 -4.928 1.00 70.25 206 GLU A C 1
ATOM 1619 O O . GLU A 1 206 ? 23.568 10.004 -4.653 1.00 70.25 206 GLU A O 1
ATOM 1624 N N . PRO A 1 207 ? 24.874 8.198 -4.299 1.00 67.88 207 PRO A N 1
ATOM 1625 C CA . PRO A 1 207 ? 25.788 8.901 -3.414 1.00 67.88 207 PRO A CA 1
ATOM 1626 C C . PRO A 1 207 ? 26.651 9.841 -4.259 1.00 67.88 207 PRO A C 1
ATOM 1628 O O . PRO A 1 207 ? 27.430 9.390 -5.099 1.00 67.88 207 PRO A O 1
ATOM 1631 N N . GLU A 1 208 ? 26.515 11.150 -4.060 1.00 63.12 208 GLU A N 1
ATOM 1632 C CA . GLU A 1 208 ? 27.411 12.099 -4.714 1.00 63.12 208 GLU A CA 1
ATOM 1633 C C . GLU A 1 208 ? 28.802 12.059 -4.074 1.00 63.12 208 GLU A C 1
ATOM 1635 O O . GLU A 1 208 ? 28.957 11.935 -2.860 1.00 63.12 208 GLU A O 1
ATOM 1640 N N . SER A 1 209 ? 29.838 12.193 -4.905 1.00 61.97 209 SER A N 1
ATOM 1641 C CA . SER A 1 209 ? 31.232 12.283 -4.448 1.00 61.97 209 SER A CA 1
ATOM 1642 C C . SER A 1 209 ? 31.566 13.627 -3.782 1.00 61.97 209 SER A C 1
ATOM 1644 O O . SER A 1 209 ? 32.652 13.776 -3.226 1.00 61.97 209 SER A O 1
ATOM 1646 N N . HIS A 1 210 ? 30.656 14.605 -3.837 1.00 61.88 210 HIS A N 1
ATOM 1647 C CA . HIS A 1 210 ? 30.809 15.930 -3.237 1.00 61.88 210 HIS A CA 1
ATOM 1648 C C . HIS A 1 210 ? 29.976 16.062 -1.951 1.00 61.88 210 HIS A C 1
ATOM 1650 O O . HIS A 1 210 ? 28.984 15.351 -1.790 1.00 61.88 210 HIS A O 1
ATOM 1656 N N . PRO A 1 211 ? 30.333 16.980 -1.028 1.00 58.66 211 PRO A N 1
ATOM 1657 C CA . PRO A 1 211 ? 29.512 17.275 0.141 1.00 58.66 211 PRO A CA 1
ATOM 1658 C C . PRO A 1 211 ? 28.195 17.922 -0.314 1.00 58.66 211 PRO A C 1
ATOM 1660 O O . PRO A 1 211 ? 28.126 19.125 -0.552 1.00 58.66 211 PRO A O 1
ATOM 1663 N N . GLY A 1 212 ? 27.155 17.108 -0.463 1.00 63.00 212 GLY A N 1
ATOM 1664 C CA . GLY A 1 212 ? 25.840 17.523 -0.934 1.00 63.00 212 GLY A CA 1
ATOM 1665 C C . GLY A 1 212 ? 24.765 16.504 -0.553 1.00 63.00 212 GLY A C 1
ATOM 1666 O O . GLY A 1 212 ? 25.088 15.380 -0.154 1.00 63.00 212 GLY A O 1
ATOM 1667 N N . PRO A 1 213 ? 23.477 16.888 -0.601 1.00 64.44 213 PRO A N 1
ATOM 1668 C CA . PRO A 1 213 ? 22.392 15.930 -0.431 1.00 64.44 213 PRO A CA 1
ATOM 1669 C C . PRO A 1 213 ? 22.473 14.845 -1.521 1.00 64.44 213 PRO A C 1
ATOM 1671 O O . PRO A 1 213 ? 22.836 15.154 -2.655 1.00 64.44 213 PRO A O 1
ATOM 1674 N N . PRO A 1 214 ? 22.134 13.579 -1.212 1.00 66.81 214 PRO A N 1
ATOM 1675 C CA . PRO A 1 214 ? 22.154 12.513 -2.207 1.00 66.81 214 PRO A CA 1
ATOM 1676 C C . PRO A 1 214 ? 21.168 12.821 -3.334 1.00 66.81 214 PRO A C 1
ATOM 1678 O O . PRO A 1 214 ? 20.054 13.296 -3.083 1.00 66.81 214 PRO A O 1
ATOM 1681 N N . LYS A 1 215 ? 21.555 12.493 -4.567 1.00 71.56 215 LYS A N 1
ATOM 1682 C CA . LYS A 1 215 ? 20.674 12.626 -5.722 1.00 71.56 215 LYS A CA 1
ATOM 1683 C C . LYS A 1 215 ? 19.623 11.521 -5.679 1.00 71.56 215 LYS A C 1
ATOM 1685 O O . LYS A 1 215 ? 19.955 10.337 -5.603 1.00 71.56 215 LYS A O 1
ATOM 1690 N N . ILE A 1 216 ? 18.349 11.911 -5.708 1.00 72.25 216 ILE A N 1
ATOM 1691 C CA . ILE A 1 216 ? 17.209 10.988 -5.698 1.00 72.25 216 ILE A CA 1
ATOM 1692 C C . ILE A 1 216 ? 16.553 11.029 -7.072 1.00 72.25 216 ILE A C 1
ATOM 1694 O O . ILE A 1 216 ? 16.060 12.073 -7.489 1.00 72.25 216 ILE A O 1
ATOM 1698 N N . THR A 1 217 ? 16.516 9.891 -7.760 1.00 74.31 217 THR A N 1
ATOM 1699 C CA . THR A 1 217 ? 15.832 9.759 -9.056 1.00 74.31 217 THR A CA 1
ATOM 1700 C C . THR A 1 217 ? 14.701 8.748 -8.935 1.00 74.31 217 THR A C 1
ATOM 1702 O O . THR A 1 217 ? 14.917 7.643 -8.447 1.00 74.31 217 THR A O 1
ATOM 1705 N N . VAL A 1 218 ? 13.494 9.091 -9.385 1.00 78.19 218 VAL A N 1
ATOM 1706 C CA . VAL A 1 218 ? 12.392 8.121 -9.492 1.00 78.19 218 VAL A CA 1
ATOM 1707 C C . VAL A 1 218 ? 12.507 7.416 -10.839 1.00 78.19 218 VAL A C 1
ATOM 1709 O O . VAL A 1 218 ? 12.340 8.036 -11.886 1.00 78.19 218 VAL A O 1
ATOM 1712 N N . LEU A 1 219 ? 12.817 6.120 -10.813 1.00 79.69 219 LEU A N 1
ATOM 1713 C CA . LEU A 1 219 ? 12.961 5.298 -12.020 1.00 79.69 219 LEU A CA 1
ATOM 1714 C C . LEU A 1 219 ? 11.627 4.728 -12.512 1.00 79.69 219 LEU A C 1
ATOM 1716 O O . LEU A 1 219 ? 11.510 4.318 -13.667 1.00 79.69 219 LEU A O 1
ATOM 1720 N N . GLY A 1 220 ? 10.626 4.697 -11.635 1.00 82.56 220 GLY A N 1
ATOM 1721 C CA . GLY A 1 220 ? 9.353 4.053 -11.901 1.00 82.56 220 GLY A CA 1
ATOM 1722 C C . GLY A 1 220 ? 8.445 4.008 -10.680 1.00 82.56 220 GLY A C 1
ATOM 1723 O O . GLY A 1 220 ? 8.657 4.720 -9.699 1.00 82.56 220 GLY A O 1
ATOM 1724 N N . TYR A 1 221 ? 7.452 3.131 -10.734 1.00 85.00 221 TYR A N 1
ATOM 1725 C CA . TYR A 1 221 ? 6.492 2.875 -9.670 1.00 85.00 221 TYR A CA 1
ATOM 1726 C C . TYR A 1 221 ? 6.298 1.372 -9.487 1.00 85.00 221 TYR A C 1
ATOM 1728 O O . TYR A 1 221 ? 6.186 0.635 -10.459 1.00 85.00 221 TYR A O 1
ATOM 1736 N N . THR A 1 222 ? 6.224 0.917 -8.243 1.00 86.88 222 THR A N 1
ATOM 1737 C CA . THR A 1 222 ? 5.731 -0.416 -7.888 1.00 86.88 222 THR A CA 1
ATOM 1738 C C . THR A 1 222 ? 4.241 -0.303 -7.591 1.00 86.88 222 THR A C 1
ATOM 1740 O O . THR A 1 222 ? 3.821 0.595 -6.861 1.00 86.88 222 THR A O 1
ATOM 1743 N N . LEU A 1 223 ? 3.447 -1.203 -8.159 1.00 87.38 223 LEU A N 1
ATOM 1744 C CA . LEU A 1 223 ? 2.021 -1.326 -7.914 1.00 87.38 223 LEU A CA 1
ATOM 1745 C C . LEU A 1 223 ? 1.782 -2.656 -7.213 1.00 87.38 223 LEU A C 1
ATOM 1747 O O . LEU A 1 223 ? 2.110 -3.709 -7.754 1.00 87.38 223 LEU A O 1
ATOM 1751 N N . VAL A 1 224 ? 1.199 -2.613 -6.024 1.00 87.31 224 VAL A N 1
ATOM 1752 C CA . VAL A 1 224 ? 0.818 -3.808 -5.272 1.00 87.31 224 VAL A CA 1
ATOM 1753 C C . VAL A 1 224 ? -0.698 -3.842 -5.204 1.00 87.31 224 VAL A C 1
ATOM 1755 O O . VAL A 1 224 ? -1.319 -2.933 -4.653 1.00 87.31 224 VAL A O 1
ATOM 1758 N N . ARG A 1 225 ? -1.296 -4.876 -5.798 1.00 87.12 225 ARG A N 1
ATOM 1759 C CA . ARG A 1 225 ? -2.737 -5.117 -5.726 1.00 87.12 225 ARG A CA 1
ATOM 1760 C C . ARG A 1 225 ? -3.031 -6.065 -4.582 1.00 87.12 225 ARG A C 1
ATOM 1762 O O . ARG A 1 225 ? -2.469 -7.159 -4.518 1.00 87.12 225 ARG A O 1
ATOM 1769 N N . LEU A 1 226 ? -3.931 -5.645 -3.712 1.00 85.31 226 LEU A N 1
ATOM 1770 C CA . LEU A 1 226 ? -4.385 -6.413 -2.568 1.00 85.31 226 LEU A CA 1
ATOM 1771 C C . LEU A 1 226 ? -5.645 -7.203 -2.937 1.00 85.31 226 LEU A C 1
ATOM 1773 O O . LEU A 1 226 ? -6.452 -6.760 -3.755 1.00 85.31 226 LEU A O 1
ATOM 1777 N N . ASP A 1 227 ? -5.814 -8.380 -2.343 1.00 85.50 227 ASP A N 1
ATOM 1778 C CA . ASP A 1 227 ? -7.045 -9.155 -2.454 1.00 85.50 227 ASP A CA 1
ATOM 1779 C C . ASP A 1 227 ? -8.091 -8.602 -1.463 1.00 85.50 227 ASP A C 1
ATOM 1781 O O . ASP A 1 227 ? -7.906 -8.712 -0.243 1.00 85.50 227 ASP A O 1
ATOM 1785 N N . PRO A 1 228 ? -9.198 -8.004 -1.948 1.00 80.31 228 PRO A N 1
ATOM 1786 C CA . PRO A 1 228 ? -10.219 -7.434 -1.076 1.00 80.31 228 PRO A CA 1
ATOM 1787 C C . PRO A 1 228 ? -10.943 -8.486 -0.229 1.00 80.31 228 PRO A C 1
ATOM 1789 O O . PRO A 1 228 ? -11.433 -8.142 0.847 1.00 80.31 228 PRO A O 1
ATOM 1792 N N . ALA A 1 229 ? -11.028 -9.740 -0.689 1.00 82.12 229 ALA A N 1
ATOM 1793 C CA . ALA A 1 229 ? -11.657 -10.811 0.075 1.00 82.12 229 ALA A CA 1
ATOM 1794 C C . ALA A 1 229 ? -10.780 -11.184 1.273 1.00 82.12 229 ALA A C 1
ATOM 1796 O O . ALA A 1 229 ? -11.255 -11.180 2.400 1.00 82.12 229 ALA A O 1
ATOM 1797 N N . VAL A 1 230 ? -9.474 -11.382 1.063 1.00 81.94 230 VAL A N 1
ATOM 1798 C CA . VAL A 1 230 ? -8.533 -11.706 2.154 1.00 81.94 230 VAL A CA 1
ATOM 1799 C C . VAL A 1 230 ? -8.430 -10.558 3.161 1.00 81.94 230 VAL A C 1
ATOM 1801 O O . VAL A 1 230 ? -8.440 -10.782 4.372 1.00 81.94 230 VAL A O 1
ATOM 1804 N N . MET A 1 231 ? -8.399 -9.312 2.678 1.00 77.50 231 MET A N 1
ATOM 1805 C CA . MET A 1 231 ? -8.383 -8.141 3.554 1.00 77.50 231 MET A CA 1
ATOM 1806 C C . MET A 1 231 ? -9.606 -8.119 4.481 1.00 77.50 231 MET A C 1
ATOM 1808 O O . MET A 1 231 ? -9.456 -7.928 5.686 1.00 77.50 231 MET A O 1
ATOM 1812 N N . ARG A 1 232 ? -10.811 -8.346 3.940 1.00 74.44 232 ARG A N 1
ATOM 1813 C CA . ARG A 1 232 ? -12.061 -8.296 4.713 1.00 74.44 232 ARG A CA 1
ATOM 1814 C C . ARG A 1 232 ? -12.279 -9.526 5.585 1.00 74.44 232 ARG A C 1
ATOM 1816 O O . ARG A 1 232 ? -12.595 -9.384 6.763 1.00 74.44 232 ARG A O 1
ATOM 1823 N N . ASP A 1 233 ? -12.091 -10.708 5.020 1.00 76.62 233 ASP A N 1
ATOM 1824 C CA . ASP A 1 233 ? -12.491 -11.967 5.646 1.00 76.62 233 ASP A CA 1
ATOM 1825 C C . ASP A 1 233 ? -11.441 -12.487 6.628 1.00 76.62 233 ASP A C 1
ATOM 1827 O O . ASP A 1 233 ? -11.768 -13.248 7.535 1.00 76.62 233 ASP A O 1
ATOM 1831 N N . THR A 1 234 ? -10.175 -12.093 6.460 1.00 77.69 234 THR A N 1
ATOM 1832 C CA . THR A 1 234 ? -9.069 -12.574 7.295 1.00 77.69 234 THR A CA 1
ATOM 1833 C C . THR A 1 234 ? -8.518 -11.463 8.175 1.00 77.69 234 THR A C 1
ATOM 1835 O O . THR A 1 234 ? -8.623 -11.557 9.395 1.00 77.69 234 THR A O 1
ATOM 1838 N N . ILE A 1 235 ? -7.997 -10.381 7.590 1.00 74.06 235 ILE A N 1
ATOM 1839 C CA . ILE A 1 235 ? -7.289 -9.344 8.361 1.00 74.06 235 ILE A CA 1
ATOM 1840 C C . ILE A 1 235 ? -8.261 -8.534 9.222 1.00 74.06 235 ILE A C 1
ATOM 1842 O O . ILE A 1 235 ? -8.092 -8.461 10.441 1.00 74.06 235 ILE A O 1
ATOM 1846 N N . LEU A 1 236 ? -9.315 -7.966 8.620 1.00 75.12 236 LEU A N 1
ATOM 1847 C CA . LEU A 1 236 ? -10.300 -7.181 9.371 1.00 75.12 236 LEU A CA 1
ATOM 1848 C C . LEU A 1 236 ? -11.036 -8.047 10.400 1.00 75.12 236 LEU A C 1
ATOM 1850 O O . LEU A 1 236 ? -11.268 -7.589 11.517 1.00 75.12 236 LEU A O 1
ATOM 1854 N N . ALA A 1 237 ? -11.357 -9.299 10.063 1.00 76.50 237 ALA A N 1
ATOM 1855 C CA . ALA A 1 237 ? -12.003 -10.227 10.987 1.00 76.50 237 ALA A CA 1
ATOM 1856 C C . ALA A 1 237 ? -11.104 -10.582 12.186 1.00 76.50 237 ALA A C 1
ATOM 1858 O O . ALA A 1 237 ? -11.546 -10.490 13.332 1.00 76.50 237 ALA A O 1
ATOM 1859 N N . ALA A 1 238 ? -9.836 -10.933 11.945 1.00 76.00 238 ALA A N 1
ATOM 1860 C CA . ALA A 1 238 ? -8.890 -11.296 13.000 1.00 76.00 238 ALA A CA 1
ATOM 1861 C C . ALA A 1 238 ? -8.584 -10.115 13.934 1.00 76.00 238 ALA A C 1
ATOM 1863 O O . ALA A 1 238 ? -8.606 -10.268 15.159 1.00 76.00 238 ALA A O 1
ATOM 1864 N N . LEU A 1 239 ? -8.354 -8.925 13.370 1.00 74.25 239 LEU A N 1
ATOM 1865 C CA . LEU A 1 239 ? -8.128 -7.708 14.149 1.00 74.25 239 LEU A CA 1
ATOM 1866 C C . LEU A 1 239 ? -9.395 -7.272 14.894 1.00 74.25 239 LEU A C 1
ATOM 1868 O O . LEU A 1 239 ? -9.312 -6.835 16.041 1.00 74.25 239 LEU A O 1
ATOM 1872 N N . SER A 1 240 ? -10.578 -7.441 14.292 1.00 74.81 240 SER A N 1
ATOM 1873 C CA . SER A 1 240 ? -11.843 -7.140 14.965 1.00 74.81 240 SER A CA 1
ATOM 1874 C C . SER A 1 240 ? -12.067 -8.053 16.172 1.00 74.81 240 SER A C 1
ATOM 1876 O O . SER A 1 240 ? -12.451 -7.593 17.249 1.00 74.81 240 SER A O 1
ATOM 1878 N N . LEU A 1 241 ? -11.761 -9.343 16.032 1.00 74.69 241 LEU A N 1
ATOM 1879 C CA . LEU A 1 241 ? -11.856 -10.294 17.132 1.00 74.69 241 LEU A CA 1
ATOM 1880 C C . LEU A 1 241 ? -10.871 -9.948 18.259 1.00 74.69 241 LEU A C 1
ATOM 1882 O O . LEU A 1 241 ? -11.254 -9.952 19.425 1.00 74.69 241 LEU A O 1
ATOM 1886 N N . ARG A 1 242 ? -9.635 -9.561 17.923 1.00 76.56 242 ARG A N 1
ATOM 1887 C CA . ARG A 1 242 ? -8.613 -9.183 18.910 1.00 76.56 242 ARG A CA 1
ATOM 1888 C C . ARG A 1 242 ? -8.963 -7.909 19.687 1.00 76.56 242 ARG A C 1
ATOM 1890 O O . ARG A 1 242 ? -8.807 -7.895 20.902 1.00 76.56 242 ARG A O 1
ATOM 1897 N N . HIS A 1 243 ? -9.437 -6.865 19.005 1.00 73.81 243 HIS A N 1
ATOM 1898 C CA . HIS A 1 243 ? -9.649 -5.541 19.612 1.00 73.81 243 HIS A CA 1
ATOM 1899 C C . HIS A 1 243 ? -11.055 -5.321 20.179 1.00 73.81 243 HIS A C 1
ATOM 1901 O O . HIS A 1 243 ? -11.212 -4.507 21.081 1.00 73.81 243 HIS A O 1
ATOM 1907 N N . PHE A 1 244 ? -12.078 -6.031 19.688 1.00 70.56 244 PHE A N 1
ATOM 1908 C CA . PHE A 1 244 ? -13.467 -5.815 20.125 1.00 70.56 244 PHE A CA 1
ATOM 1909 C C . PHE A 1 244 ? -14.071 -6.963 20.944 1.00 70.56 244 PHE A C 1
ATOM 1911 O O . PHE A 1 244 ? -15.129 -6.761 21.531 1.00 70.56 244 PHE A O 1
ATOM 1918 N N . HIS A 1 245 ? -13.425 -8.136 21.033 1.00 65.50 245 HIS A N 1
ATOM 1919 C CA . HIS A 1 245 ? -13.906 -9.250 21.872 1.00 65.50 245 HIS A CA 1
ATOM 1920 C C . HIS A 1 245 ? -13.042 -9.515 23.127 1.00 65.50 245 HIS A C 1
ATOM 1922 O O . HIS A 1 245 ? -13.407 -10.363 23.935 1.00 65.50 245 HIS A O 1
ATOM 1928 N N . GLY A 1 246 ? -11.918 -8.808 23.318 1.00 52.16 246 GLY A N 1
ATOM 1929 C CA . GLY A 1 246 ? -10.948 -9.077 24.397 1.00 52.16 246 GLY A CA 1
ATOM 1930 C C . GLY A 1 246 ? -11.236 -8.457 25.776 1.00 52.16 246 GLY A C 1
ATOM 1931 O O . GLY A 1 246 ? -10.628 -8.877 26.759 1.00 52.16 246 GLY A O 1
ATOM 1932 N N . ASP A 1 247 ? -12.162 -7.501 25.889 1.00 50.09 247 ASP A N 1
ATOM 1933 C CA . ASP A 1 247 ? -12.324 -6.689 27.114 1.00 50.09 247 ASP A CA 1
ATOM 1934 C C . ASP A 1 247 ? -13.312 -7.243 28.160 1.00 50.09 247 ASP A C 1
ATOM 1936 O O . ASP A 1 247 ? -13.429 -6.687 29.259 1.00 50.09 247 ASP A O 1
ATOM 1940 N N . ASP A 1 248 ? -13.973 -8.370 27.880 1.00 46.97 248 ASP A N 1
ATOM 1941 C CA . ASP A 1 248 ? -14.865 -9.013 28.859 1.00 46.97 248 ASP A CA 1
ATOM 1942 C C . ASP A 1 248 ? -14.096 -9.705 30.004 1.00 46.97 248 ASP A C 1
ATOM 1944 O O . ASP A 1 248 ? -14.679 -10.025 31.040 1.00 46.97 248 ASP A O 1
ATOM 1948 N N . THR A 1 249 ? -12.779 -9.907 29.867 1.00 43.50 249 THR A N 1
ATOM 1949 C CA . THR A 1 249 ? -11.966 -10.623 30.871 1.00 43.50 249 THR A CA 1
ATOM 1950 C C . THR A 1 249 ? -10.992 -9.765 31.682 1.00 43.50 249 THR A C 1
ATOM 1952 O O . THR A 1 249 ? -10.645 -10.173 32.789 1.00 43.50 249 THR A O 1
ATOM 1955 N N . GLU A 1 250 ? -10.574 -8.580 31.218 1.00 42.69 250 GLU A N 1
ATOM 1956 C CA . GLU A 1 250 ? -9.568 -7.755 31.929 1.00 42.69 250 GLU A CA 1
ATOM 1957 C C . GLU A 1 250 ? -10.151 -6.600 32.763 1.00 42.69 250 GLU A C 1
ATOM 1959 O O . GLU A 1 250 ? -9.438 -5.935 33.518 1.00 42.69 250 GLU A O 1
ATOM 1964 N N . SER A 1 251 ? -11.467 -6.384 32.711 1.00 40.19 251 SER A N 1
ATOM 1965 C CA . SER A 1 251 ? -12.149 -5.351 33.504 1.00 40.19 251 SER A CA 1
ATOM 1966 C C . SER A 1 251 ? -12.574 -5.815 34.909 1.00 40.19 251 SER A C 1
ATOM 1968 O O . SER A 1 251 ? -13.073 -5.009 35.702 1.00 40.19 251 SER A O 1
ATOM 1970 N N . ALA A 1 252 ? -12.303 -7.073 35.272 1.00 36.84 252 ALA A N 1
ATOM 1971 C CA . ALA A 1 252 ? -12.465 -7.574 36.630 1.00 36.84 252 ALA A CA 1
ATOM 1972 C C . ALA A 1 252 ? -11.179 -7.356 37.449 1.00 36.84 252 ALA A C 1
ATOM 1974 O O . ALA A 1 252 ? -10.190 -8.065 37.303 1.00 36.84 252 ALA A O 1
ATOM 1975 N N . TYR A 1 253 ? -11.260 -6.431 38.409 1.00 44.62 253 TYR A N 1
ATOM 1976 C CA . TYR A 1 253 ? -10.405 -6.372 39.600 1.00 44.62 253 TYR A CA 1
ATOM 1977 C C . TYR A 1 253 ? -9.070 -5.609 39.502 1.00 44.62 253 TYR A C 1
ATOM 1979 O O . TYR A 1 253 ? -7.989 -6.177 39.608 1.00 44.62 253 TYR A O 1
ATOM 1987 N N . ARG A 1 254 ? -9.145 -4.272 39.507 1.00 34.84 254 ARG A N 1
ATOM 1988 C CA . ARG A 1 254 ? -8.221 -3.440 40.304 1.00 34.84 254 ARG A CA 1
ATOM 1989 C C . ARG A 1 254 ? -8.956 -2.216 40.848 1.00 34.84 254 ARG A C 1
ATOM 1991 O O . ARG A 1 254 ? -9.013 -1.172 40.210 1.00 34.84 254 ARG A O 1
ATOM 1998 N N . VAL A 1 255 ? -9.515 -2.373 42.045 1.00 39.41 255 VAL A N 1
ATOM 1999 C CA . VAL A 1 255 ? -9.820 -1.262 42.952 1.00 39.41 255 VAL A CA 1
ATOM 2000 C C . VAL A 1 255 ? -8.908 -1.462 44.157 1.00 39.41 255 VAL A C 1
ATOM 2002 O O . VAL A 1 255 ? -9.002 -2.487 44.832 1.00 39.41 255 VAL A O 1
ATOM 2005 N N . ALA A 1 256 ? -7.984 -0.526 44.349 1.00 35.88 256 ALA A N 1
ATOM 2006 C CA . ALA A 1 256 ? -7.242 -0.318 45.586 1.00 35.88 256 ALA A CA 1
ATOM 2007 C C . ALA A 1 256 ? -7.669 1.039 46.147 1.00 35.88 256 ALA A C 1
ATOM 2009 O O . ALA A 1 256 ? -7.896 1.949 45.313 1.00 35.88 256 ALA A O 1
#

Secondary structure (DSSP, 8-state):
---------HHHHHHHHHHHHHHHHHHHHHHHHHHHHHHHHHHHHHHHHHHHHHHHHHHHHHHHHHHHHHPPPHHHHHHT-HHHHHHHHHHHHHH-S-GGGEEEEEEEEEPTT-----TTS-SS--PPPGGGEEEEEEETTTTEEEEEPPPHHHHHHHHHHHHHTT-------------S--S------EE-SSTTEEEEEEEEEE--SSSSPPEEEEEEEEEEEE-HHHIIIIIIHHHHHHHHSSTTTTSS----

Nearest PDB structures (foldseek):
  8fw5-assembly1_B  TM=2.913E-01  e=2.554E+00  Homo sapiens

=== Feature glossary ===
Feature key, reading from the visual/contextual features back to the raw sequence:

Rendered structure images. Six rendered views show the 3D structure from the faces of a cube — i.e. along ±x, ±y, ±z. Rendering representation is drawn randomly per protein from cartoon (secondary-structure ribbons), sticks (backbone bonds), or molecular surface; coloring is either N→C rainbow (blue at the N-terminus through red at the C-terminus) or one color per chain.

Contact-map, Ramachandran, and PAE plots. The contact map is a binary N×N matrix image: pixel (i, j) is dark where Cα_i and Cα_j are within 8 Å and |i−j|>4. Because the |i−j|>4 filter removes local helical contacts, off-diagonal stripes parallel to the main diagonal indicate parallel β-sheets; stripes perpendicular to it indicate antiparallel β-sheets. The Ramachandran plot scatters every residue's (φ, ψ) pair against the sterically allowed regions. The PAE heatmap renders the predicted-aligned-error matrix.

InterPro / GO / CATH / organism. Database cross-references. InterPro integrates a dozen domain/family signature databases into unified entries with residue-range hits. GO terms attach function/process/location labels with evidence codes. CATH codes position the fold in a four-level structural taxonomy. Organism is the NCBI-taxonomy species name.

Nearest PDB structures. The Foldseek neighbor list gives the closest experimentally determined structures in the PDB, ranked by structural alignment. TM-score near 1 means near-identical fold; near 0.3 means only rough topology match. This is how one finds what a novel AlphaFold prediction most resembles in the solved-structure universe.

Predicted aligned error. PAE(i, j) answers: if I align the predicted and true structures on residue i, how far off (in Å) do I expect residue j to be? A block-diagonal PAE matrix with low values on the blocks and high values off-diagonal is the signature of a multi-domain protein with confidently predicted domains but uncertain inter-domain orientation.

Solvent-accessible surface area. Accessible surface area quantifies burial. A residue with SASA near zero is packed into the hydrophobic core; one with SASA >100 Å² sits on the surface. Computed here via the Shrake–Rupley numerical algorithm with a 1.4 Å probe.

B-factor. B-factor (Debye–Waller factor) reflects atomic displacement in the crystal lattice. It is an experimental observable (units Å²), not a prediction; low values mean the atom is pinned down, high values mean it moves or is heterogeneous across the crystal.

pLDDT. For AlphaFold models, the B-factor field carries pLDDT — the model's own estimate of local accuracy on a 0–100 scale. Regions with pLDDT<50 should be treated as essentially unmodeled; they often correspond to intrinsically disordered segments.

Backbone torsions (φ/ψ). φ (phi) and ψ (psi) are the two rotatable backbone dihedrals per residue: φ is the C(i-1)–N–Cα–C torsion, ψ is the N–Cα–C–N(i+1) torsion, both in degrees on (−180°, 180°]. α-helical residues cluster near (−60°, −45°); β-strand residues near (−120°, +130°). A Ramachandran plot is simply a scatter of (φ, ψ) for every residue.

Radius of gyration, Cα contacts, bounding box. Radius of gyration (Rg) is the root-mean-square distance of Cα atoms from their centroid — a single number for overall size and compactness. A globular domain of N residues has Rg ≈ 2.2·N^0.38 Å; an extended or disordered chain has a much larger Rg. The Cα contact count is the number of residue pairs whose Cα atoms are within 8 Å and are more than four positions apart in sequence — a standard proxy for tertiary packing density. The bounding box is the smallest axis-aligned box enclosing all Cα atoms.

Secondary structure (3-state, P-SEA). Three-state secondary structure (P-SEA) collapses the eight DSSP classes into helix (a), strand (b), and coil (c). P-SEA assigns these from Cα geometry alone — distances and angles — without requiring backbone oxygens, so it works on any Cα trace.

Secondary structure (8-state, DSSP). DSSP 8-state secondary structure assigns each residue one of H (α-helix), G (3₁₀-helix), I (π-helix), E (extended β-strand), B (isolated β-bridge), T (hydrogen-bonded turn), S (bend), or '-' (coil). The assignment is computed from backbone hydrogen-bond geometry via the Kabsch–Sander algorithm.

Foldseek 3Di. A 3Di character summarizes, for each residue, the relative orientation of the Cα frame of its nearest spatial neighbor. Because it encodes fold topology rather than chemistry, 3Di alignments detect remote structural similarity that sequence alignment misses.

mmCIF coordinates. The mmCIF block holds the 3D Cartesian coordinates of each backbone atom (N, Cα, C, O) in ångströms. mmCIF is the PDB's canonical archive format — a tagged-loop text representation of the atomic model.

Sequence. Sequence gives the chain of amino acids in standard one-letter code (A=alanine, C=cysteine, …, Y=tyrosine), read N→C. It is the only feature that is directly encoded by the gene; all structural features are derived from the folded form of this sequence.